Protein AF-0000000080754360 (afdb_homodimer)

Structure (mmCIF, N/CA/C/O backbone):
data_AF-0000000080754360-model_v1
#
loop_
_entity.id
_entity.type
_entity.pdbx_description
1 polymer 'DUF2059 domain-containing protein'
#
loop_
_atom_site.group_PDB
_atom_site.id
_atom_site.type_symbol
_atom_site.label_atom_id
_atom_site.label_alt_id
_atom_site.label_comp_id
_atom_site.label_asym_id
_atom_site.label_entity_id
_atom_site.label_seq_id
_atom_site.pdbx_PDB_ins_code
_atom_site.Cartn_x
_atom_site.Cartn_y
_atom_site.Cartn_z
_atom_site.occupancy
_atom_site.B_iso_or_equiv
_atom_site.auth_seq_id
_atom_site.auth_comp_id
_atom_site.auth_asym_id
_atom_site.auth_atom_id
_atom_site.pdbx_PDB_model_num
ATOM 1 N N . MET A 1 1 ? -48 -32.625 -32.656 1 45.72 1 MET A N 1
ATOM 2 C CA . MET A 1 1 ? -46.562 -32.531 -32.75 1 45.72 1 MET A CA 1
ATOM 3 C C . MET A 1 1 ? -46.062 -31.203 -32.188 1 45.72 1 MET A C 1
ATOM 5 O O . MET A 1 1 ? -44.875 -30.984 -32.031 1 45.72 1 MET A O 1
ATOM 9 N N . SER A 1 2 ? -47.031 -30.188 -32.188 1 55.88 2 SER A N 1
ATOM 10 C CA . SER A 1 2 ? -46.625 -28.828 -31.828 1 55.88 2 SER A CA 1
ATOM 11 C C . SER A 1 2 ? -46.469 -28.672 -30.312 1 55.88 2 SER A C 1
ATOM 13 O O . SER A 1 2 ? -45.656 -27.875 -29.859 1 55.88 2 SER A O 1
ATOM 15 N N . ARG A 1 3 ? -47.344 -29.328 -29.625 1 58.19 3 ARG A N 1
ATOM 16 C CA . ARG A 1 3 ? -47.312 -29.141 -28.172 1 58.19 3 ARG A CA 1
ATOM 17 C C . ARG A 1 3 ? -46.062 -29.781 -27.578 1 58.19 3 ARG A C 1
ATOM 19 O O . ARG A 1 3 ? -45.594 -29.375 -26.5 1 58.19 3 ARG A O 1
ATOM 26 N N . PHE A 1 4 ? -45.594 -30.906 -28.219 1 56.66 4 PHE A N 1
ATOM 27 C CA . PHE A 1 4 ? -44.406 -31.578 -27.703 1 56.66 4 PHE A CA 1
ATOM 28 C C . PHE A 1 4 ? -43.156 -30.734 -27.938 1 56.66 4 PHE A C 1
ATOM 30 O O . PHE A 1 4 ? -42.219 -30.75 -27.141 1 56.66 4 PHE A O 1
ATOM 37 N N . ARG A 1 5 ? -43.188 -29.859 -28.953 1 54.5 5 ARG A N 1
ATOM 38 C CA . ARG A 1 5 ? -42.031 -29.031 -29.25 1 54.5 5 ARG A CA 1
ATOM 39 C C . ARG A 1 5 ? -41.906 -27.875 -28.266 1 54.5 5 ARG A C 1
ATOM 41 O O . ARG A 1 5 ? -40.812 -27.422 -27.969 1 54.5 5 ARG A O 1
ATOM 48 N N . VAL A 1 6 ? -43.062 -27.469 -27.75 1 58.06 6 VAL A N 1
ATOM 49 C CA . VAL A 1 6 ? -43.031 -26.344 -26.828 1 58.06 6 VAL A CA 1
ATOM 50 C C . VAL A 1 6 ? -42.531 -26.797 -25.453 1 58.06 6 VAL A C 1
ATOM 52 O O . VAL A 1 6 ? -41.781 -26.078 -24.781 1 58.06 6 VAL A O 1
ATOM 55 N N . LEU A 1 7 ? -42.75 -28.047 -25.156 1 58.06 7 LEU A N 1
ATOM 56 C CA . LEU A 1 7 ? -42.344 -28.547 -23.844 1 58.06 7 LEU A CA 1
ATOM 57 C C . LEU A 1 7 ? -40.844 -28.812 -23.812 1 58.06 7 LEU A C 1
ATOM 59 O O . LEU A 1 7 ? -40.188 -28.609 -22.781 1 58.06 7 LEU A O 1
ATOM 63 N N . CYS A 1 8 ? -40.25 -29.094 -24.984 1 57.91 8 CYS A N 1
ATOM 64 C CA . CYS A 1 8 ? -38.812 -29.406 -24.984 1 57.91 8 CYS A CA 1
ATOM 65 C C . CYS A 1 8 ? -38 -28.125 -24.922 1 57.91 8 CYS A C 1
ATOM 67 O O . CYS A 1 8 ? -36.875 -28.141 -24.422 1 57.91 8 CYS A O 1
ATOM 69 N N . ALA A 1 9 ? -38.594 -27.031 -25.391 1 59.66 9 ALA A N 1
ATOM 70 C CA . ALA A 1 9 ? -37.844 -25.781 -25.359 1 59.66 9 ALA A CA 1
ATOM 71 C C . ALA A 1 9 ? -37.812 -25.203 -23.953 1 59.66 9 ALA A C 1
ATOM 73 O O . ALA A 1 9 ? -36.812 -24.625 -23.531 1 59.66 9 ALA A O 1
ATOM 74 N N . ALA A 1 10 ? -38.844 -25.484 -23.188 1 58.28 10 ALA A N 1
ATOM 75 C CA . ALA A 1 10 ? -38.906 -24.969 -21.812 1 58.28 10 ALA A CA 1
ATOM 76 C C . ALA A 1 10 ? -37.906 -25.688 -20.922 1 58.28 10 ALA A C 1
ATOM 78 O O . ALA A 1 10 ? -37.312 -25.094 -20.031 1 58.28 10 ALA A O 1
ATOM 79 N N . SER A 1 11 ? -37.594 -26.938 -21.25 1 61 11 SER A N 1
ATOM 80 C CA . SER A 1 11 ? -36.688 -27.703 -20.406 1 61 11 SER A CA 1
ATOM 81 C C . SER A 1 11 ? -35.25 -27.281 -20.641 1 61 11 SER A C 1
ATOM 83 O O . SER A 1 11 ? -34.406 -27.344 -19.719 1 61 11 SER A O 1
ATOM 85 N N . LEU A 1 12 ? -35 -26.781 -21.828 1 57.28 12 LEU A N 1
ATOM 86 C CA . LEU A 1 12 ? -33.625 -26.391 -22.125 1 57.28 12 LEU A CA 1
ATOM 87 C C . LEU A 1 12 ? -33.281 -25.047 -21.469 1 57.28 12 LEU A C 1
ATOM 89 O O . LEU A 1 12 ? -32.156 -24.828 -21.062 1 57.28 12 LEU A O 1
ATOM 93 N N . LEU A 1 13 ? -34.281 -24.25 -21.297 1 57.56 13 LEU A N 1
ATOM 94 C CA . LEU A 1 13 ? -34.031 -22.938 -20.688 1 57.56 13 LEU A CA 1
ATOM 95 C C . LEU A 1 13 ? -33.781 -23.078 -19.188 1 57.56 13 LEU A C 1
ATOM 97 O O . LEU A 1 13 ? -32.969 -22.344 -18.609 1 57.56 13 LEU A O 1
ATOM 101 N N . LEU A 1 14 ? -34.406 -24.062 -18.578 1 57.38 14 LEU A N 1
ATOM 102 C CA . LEU A 1 14 ? -34.25 -24.25 -17.156 1 57.38 14 LEU A CA 1
ATOM 103 C C . LEU A 1 14 ? -32.844 -24.828 -16.844 1 57.38 14 LEU A C 1
ATOM 105 O O . LEU A 1 14 ? -32.25 -24.5 -15.82 1 57.38 14 LEU A O 1
ATOM 109 N N . CYS A 1 15 ? -32.281 -25.594 -17.766 1 59.47 15 CYS A N 1
ATOM 110 C CA . CYS A 1 15 ? -30.969 -26.172 -17.547 1 59.47 15 CYS A CA 1
ATOM 111 C C . CYS A 1 15 ? -29.875 -25.125 -17.703 1 59.47 15 CYS A C 1
ATOM 113 O O . CYS A 1 15 ? -28.828 -25.203 -17.047 1 59.47 15 CYS A O 1
ATOM 115 N N . ALA A 1 16 ? -30.125 -24.109 -18.5 1 61.88 16 ALA A N 1
ATOM 116 C CA . ALA A 1 16 ? -29.125 -23.078 -18.734 1 61.88 16 ALA A CA 1
ATOM 117 C C . ALA A 1 16 ? -29.031 -22.109 -17.547 1 61.88 16 ALA A C 1
ATOM 119 O O . ALA A 1 16 ? -27.938 -21.688 -17.172 1 61.88 16 ALA A O 1
ATOM 120 N N . SER A 1 17 ? -30.141 -21.891 -16.781 1 62.56 17 SER A N 1
ATOM 121 C CA . SER A 1 17 ? -30.141 -21 -15.625 1 62.56 17 SER A CA 1
ATOM 122 C C . SER A 1 17 ? -29.453 -21.656 -14.438 1 62.56 17 SER A C 1
ATOM 124 O O . SER A 1 17 ? -28.766 -20.984 -13.672 1 62.56 17 SER A O 1
ATOM 126 N N . GLY A 1 18 ? -29.484 -22.953 -14.281 1 63.94 18 GLY A N 1
ATOM 127 C CA . GLY A 1 18 ? -28.844 -23.672 -13.18 1 63.94 18 GLY A CA 1
ATOM 128 C C . GLY A 1 18 ? -27.328 -23.703 -13.297 1 63.94 18 GLY A C 1
ATOM 129 O O . GLY A 1 18 ? -26.625 -23.562 -12.305 1 63.94 18 GLY A O 1
ATOM 130 N N . GLN A 1 19 ? -26.875 -23.922 -14.57 1 65.25 19 GLN A N 1
ATOM 131 C CA . GLN A 1 19 ? -25.438 -23.984 -14.789 1 65.25 19 GLN A CA 1
ATOM 132 C C . GLN A 1 19 ? -24.781 -22.625 -14.555 1 65.25 19 GLN A C 1
ATOM 134 O O . GLN A 1 19 ? -23.703 -22.547 -13.992 1 65.25 19 GLN A O 1
ATOM 139 N N . ALA A 1 20 ? -25.531 -21.594 -14.969 1 69 20 ALA A N 1
ATOM 140 C CA . ALA A 1 20 ? -25 -20.25 -14.781 1 69 20 ALA A CA 1
ATOM 141 C C . ALA A 1 20 ? -24.922 -19.891 -13.305 1 69 20 ALA A C 1
ATOM 143 O O . ALA A 1 20 ? -23.938 -19.281 -12.859 1 69 20 ALA A O 1
ATOM 144 N N . LEU A 1 21 ? -25.969 -20.297 -12.531 1 69.75 21 LEU A N 1
ATOM 145 C CA . LEU A 1 21 ? -25.969 -20.047 -11.094 1 69.75 21 LEU A CA 1
ATOM 146 C C . LEU A 1 21 ? -24.875 -20.875 -10.398 1 69.75 21 LEU A C 1
ATOM 148 O O . LEU A 1 21 ? -24.219 -20.375 -9.484 1 69.75 21 LEU A O 1
ATOM 152 N N . ALA A 1 22 ? -24.734 -22.125 -10.719 1 69.75 22 ALA A N 1
ATOM 153 C CA . ALA A 1 22 ? -23.703 -22.969 -10.148 1 69.75 22 ALA A CA 1
ATOM 154 C C . ALA A 1 22 ? -22.312 -22.422 -10.453 1 69.75 22 ALA A C 1
ATOM 156 O O . ALA A 1 22 ? -21.422 -22.438 -9.586 1 69.75 22 ALA A O 1
ATOM 157 N N . ASP A 1 23 ? -22.188 -21.922 -11.594 1 80.38 23 ASP A N 1
ATOM 158 C CA . ASP A 1 23 ? -20.922 -21.328 -11.992 1 80.38 23 ASP A CA 1
ATOM 159 C C . ASP A 1 23 ? -20.625 -20.062 -11.172 1 80.38 23 ASP A C 1
ATOM 161 O O . ASP A 1 23 ? -19.484 -19.859 -10.742 1 80.38 23 ASP A O 1
ATOM 165 N N . ALA A 1 24 ? -21.781 -19.422 -10.852 1 86.75 24 ALA A N 1
ATOM 166 C CA . ALA A 1 24 ? -21.609 -18.219 -10.047 1 86.75 24 ALA A CA 1
ATOM 167 C C . ALA A 1 24 ? -21.219 -18.562 -8.609 1 86.75 24 ALA A C 1
ATOM 169 O O . ALA A 1 24 ? -20.406 -17.875 -7.996 1 86.75 24 ALA A O 1
ATOM 170 N N . ALA A 1 25 ? -21.734 -19.625 -8.086 1 92.12 25 ALA A N 1
ATOM 171 C CA . ALA A 1 25 ? -21.438 -20.062 -6.723 1 92.12 25 ALA A CA 1
ATOM 172 C C . ALA A 1 25 ? -20 -20.547 -6.609 1 92.12 25 ALA A C 1
ATOM 174 O O . ALA A 1 25 ? -19.297 -20.25 -5.633 1 92.12 25 ALA A O 1
ATOM 175 N N . SER A 1 26 ? -19.547 -21.328 -7.551 1 95.69 26 SER A N 1
ATOM 176 C CA . SER A 1 26 ? -18.172 -21.812 -7.555 1 95.69 26 SER A CA 1
ATOM 177 C C . SER A 1 26 ? -17.188 -20.672 -7.734 1 95.69 26 SER A C 1
ATOM 179 O O . SER A 1 26 ? -16.109 -20.656 -7.117 1 95.69 26 SER A O 1
ATOM 181 N N . HIS A 1 27 ? -17.594 -19.734 -8.555 1 97.44 27 HIS A N 1
ATOM 182 C CA . HIS A 1 27 ? -16.781 -18.531 -8.773 1 97.44 27 HIS A CA 1
ATOM 183 C C . HIS A 1 27 ? -16.641 -17.719 -7.484 1 97.44 27 HIS A C 1
ATOM 185 O O . HIS A 1 27 ? -15.531 -17.359 -7.094 1 97.44 27 HIS A O 1
ATOM 191 N N . ALA A 1 28 ? -17.719 -17.547 -6.789 1 97.69 28 ALA A N 1
ATOM 192 C CA . ALA A 1 28 ? -17.719 -16.828 -5.52 1 97.69 28 ALA A CA 1
ATOM 193 C C . ALA A 1 28 ? -16.922 -17.578 -4.457 1 97.69 28 ALA A C 1
ATOM 195 O O . ALA A 1 28 ? -16.188 -16.953 -3.684 1 97.69 28 ALA A O 1
ATOM 196 N N . ALA A 1 29 ? -17.062 -18.859 -4.449 1 97.81 29 ALA A N 1
ATOM 197 C CA . ALA A 1 29 ? -16.344 -19.672 -3.473 1 97.81 29 ALA A CA 1
ATOM 198 C C . ALA A 1 29 ? -14.828 -19.594 -3.699 1 97.81 29 ALA A C 1
ATOM 200 O O . ALA A 1 29 ? -14.055 -19.547 -2.744 1 97.81 29 ALA A O 1
ATOM 201 N N . ALA A 1 30 ? -14.414 -19.594 -4.941 1 98.06 30 ALA A N 1
ATOM 202 C CA . ALA A 1 30 ? -13 -19.453 -5.262 1 98.06 30 ALA A CA 1
ATOM 203 C C . ALA A 1 30 ? -12.461 -18.109 -4.801 1 98.06 30 ALA A C 1
ATOM 205 O O . ALA A 1 30 ? -11.367 -18.016 -4.246 1 98.06 30 ALA A O 1
ATOM 206 N N . ALA A 1 31 ? -13.258 -17.062 -5.043 1 98.38 31 ALA A N 1
ATOM 207 C CA . ALA A 1 31 ? -12.859 -15.734 -4.605 1 98.38 31 ALA A CA 1
ATOM 208 C C . ALA A 1 31 ? -12.773 -15.656 -3.084 1 98.38 31 ALA A C 1
ATOM 210 O O . ALA A 1 31 ? -11.828 -15.094 -2.537 1 98.38 31 ALA A O 1
ATOM 211 N N . GLU A 1 32 ? -13.742 -16.234 -2.41 1 97.88 32 GLU A N 1
ATOM 212 C CA . GLU A 1 32 ? -13.734 -16.25 -0.951 1 97.88 32 GLU A CA 1
ATOM 213 C C . GLU A 1 32 ? -12.508 -16.969 -0.408 1 97.88 32 GLU A C 1
ATOM 215 O O . GLU A 1 32 ? -11.844 -16.484 0.51 1 97.88 32 GLU A O 1
ATOM 220 N N . LYS A 1 33 ? -12.227 -18.094 -0.947 1 98.12 33 LYS A N 1
ATOM 221 C CA . LYS A 1 33 ? -11.062 -18.859 -0.516 1 98.12 33 LYS A CA 1
ATOM 222 C C . LYS A 1 33 ? -9.773 -18.094 -0.779 1 98.12 33 LYS A C 1
ATOM 224 O O . LYS A 1 33 ? -8.859 -18.094 0.05 1 98.12 33 LYS A O 1
ATOM 229 N N . PHE A 1 34 ? -9.727 -17.453 -1.94 1 98.5 34 PHE A N 1
ATOM 230 C CA . PHE A 1 34 ? -8.562 -16.641 -2.246 1 98.5 34 PHE A CA 1
ATOM 231 C C . PHE A 1 34 ? -8.383 -15.539 -1.208 1 98.5 34 PHE A C 1
ATOM 233 O O . PHE A 1 34 ? -7.293 -15.352 -0.673 1 98.5 34 PHE A O 1
ATOM 240 N N . LEU A 1 35 ? -9.43 -14.852 -0.906 1 97.88 35 LEU A N 1
ATOM 241 C CA . LEU A 1 35 ? -9.391 -13.75 0.047 1 97.88 35 LEU A CA 1
ATOM 242 C C . LEU A 1 35 ? -8.977 -14.242 1.431 1 97.88 35 LEU A C 1
ATOM 244 O O . LEU A 1 35 ? -8.297 -13.523 2.17 1 97.88 35 LEU A O 1
ATOM 248 N N . GLN A 1 36 ? -9.328 -15.477 1.769 1 96.94 36 GLN A N 1
ATOM 249 C CA . GLN A 1 36 ? -8.883 -16.094 3.02 1 96.94 36 GLN A CA 1
ATOM 250 C C . GLN A 1 36 ? -7.387 -16.391 2.98 1 96.94 36 GLN A C 1
ATOM 252 O O . GLN A 1 36 ? -6.664 -16.109 3.938 1 96.94 36 GLN A O 1
ATOM 257 N N . VAL A 1 37 ? -6.973 -16.875 1.868 1 97.25 37 VAL A N 1
ATOM 258 C CA . VAL A 1 37 ? -5.582 -17.281 1.707 1 97.25 37 VAL A CA 1
ATOM 259 C C . VAL A 1 37 ? -4.668 -16.062 1.776 1 97.25 37 VAL A C 1
ATOM 261 O O . VAL A 1 37 ? -3.584 -16.109 2.359 1 97.25 37 VAL A O 1
ATOM 264 N N . VAL A 1 38 ? -5.117 -14.938 1.217 1 95.31 38 VAL A N 1
ATOM 265 C CA . VAL A 1 38 ? -4.266 -13.75 1.21 1 95.31 38 VAL A CA 1
ATOM 266 C C . VAL A 1 38 ? -4.512 -12.93 2.475 1 95.31 38 VAL A C 1
ATOM 268 O O . VAL A 1 38 ? -3.994 -11.82 2.611 1 95.31 38 VAL A O 1
ATOM 271 N N . ARG A 1 39 ? -5.367 -13.453 3.434 1 94.44 39 ARG A N 1
ATOM 272 C CA . ARG A 1 39 ? -5.629 -12.883 4.75 1 94.44 39 ARG A CA 1
ATOM 273 C C . ARG A 1 39 ? -6.219 -11.484 4.633 1 94.44 39 ARG A C 1
ATOM 275 O O . ARG A 1 39 ? -5.789 -10.562 5.332 1 94.44 39 ARG A O 1
ATOM 282 N N . ALA A 1 40 ? -7.215 -11.398 3.76 1 93.69 40 ALA A N 1
ATOM 283 C CA . ALA A 1 40 ? -7.895 -10.125 3.535 1 93.69 40 ALA A CA 1
ATOM 284 C C . ALA A 1 40 ? -8.531 -9.609 4.82 1 93.69 40 ALA A C 1
ATOM 286 O O . ALA A 1 40 ? -8.773 -8.4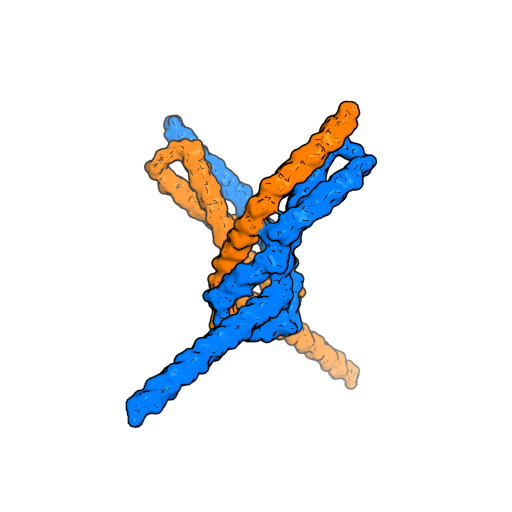06 4.965 1 93.69 40 ALA A O 1
ATOM 287 N N . ASP A 1 41 ? -8.828 -10.477 5.738 1 90.94 41 ASP A N 1
ATOM 288 C CA . ASP A 1 41 ? -9.422 -10.109 7.02 1 90.94 41 ASP A CA 1
ATOM 289 C C . ASP A 1 41 ? -8.508 -9.164 7.801 1 90.94 41 ASP A C 1
ATOM 291 O O . ASP A 1 41 ? -8.977 -8.398 8.648 1 90.94 41 ASP A O 1
ATOM 295 N N . LYS A 1 42 ? -7.238 -9.133 7.5 1 90.06 42 LYS A N 1
ATOM 296 C CA . LYS A 1 42 ? -6.281 -8.297 8.211 1 90.06 42 LYS A CA 1
ATOM 297 C C . LYS A 1 42 ? -6.359 -6.848 7.73 1 90.06 42 LYS A C 1
ATOM 299 O O . LYS A 1 42 ? -5.824 -5.945 8.375 1 90.06 42 LYS A O 1
ATOM 304 N N . LEU A 1 43 ? -7.035 -6.648 6.66 1 84.94 43 LEU A N 1
ATOM 305 C CA . LEU A 1 43 ? -7.156 -5.309 6.094 1 84.94 43 LEU A CA 1
ATOM 306 C C . LEU A 1 43 ? -7.887 -4.375 7.055 1 84.94 43 LEU A C 1
ATOM 308 O O . LEU A 1 43 ? -7.727 -3.154 6.98 1 84.94 43 LEU A O 1
ATOM 312 N N . THR A 1 44 ? -8.641 -4.906 7.969 1 89 44 THR A N 1
ATOM 313 C CA . THR A 1 44 ? -9.438 -4.059 8.852 1 89 44 THR A CA 1
ATOM 314 C C . THR A 1 44 ? -8.68 -3.764 10.141 1 89 44 THR A C 1
ATOM 316 O O . THR A 1 44 ? -9.055 -2.863 10.898 1 89 44 THR A O 1
ATOM 319 N N . VAL A 1 45 ? -7.621 -4.473 10.438 1 90.62 45 VAL A N 1
ATOM 320 C CA . VAL A 1 45 ? -6.898 -4.41 11.703 1 90.62 45 VAL A CA 1
ATOM 321 C C . VAL A 1 45 ? -6.426 -2.98 11.953 1 90.62 45 VAL A C 1
ATOM 323 O O . VAL A 1 45 ? -6.621 -2.441 13.047 1 90.62 45 VAL A O 1
ATOM 326 N N . PRO A 1 46 ? -5.941 -2.301 10.945 1 89.75 46 PRO A N 1
ATOM 327 C CA . PRO A 1 46 ? -5.469 -0.938 11.195 1 89.75 46 PRO A CA 1
ATOM 328 C C . PRO A 1 46 ? -6.59 0.017 11.586 1 89.75 46 PRO A C 1
ATOM 330 O O . PRO A 1 46 ? -6.359 0.976 12.328 1 89.75 46 PRO A O 1
ATOM 333 N N . VAL A 1 47 ? -7.742 -0.238 11.125 1 89.62 47 VAL A N 1
ATOM 334 C CA . VAL A 1 47 ? -8.883 0.61 11.469 1 89.62 47 VAL A CA 1
ATOM 335 C C . VAL A 1 47 ? -9.172 0.496 12.969 1 89.62 47 VAL A C 1
ATOM 337 O O . VAL A 1 47 ? -9.328 1.509 13.656 1 89.62 47 VAL A O 1
ATOM 340 N N . TYR A 1 48 ? -9.203 -0.722 13.422 1 93.94 48 TYR A N 1
ATOM 341 C CA . TYR A 1 48 ? -9.422 -0.957 14.844 1 93.94 48 TYR A CA 1
ATOM 342 C C . TYR A 1 48 ? -8.336 -0.298 15.68 1 93.94 48 TYR A C 1
ATOM 344 O O . TYR A 1 48 ? -8.625 0.387 16.656 1 93.94 48 TYR A O 1
ATOM 352 N N . ALA A 1 49 ? -7.148 -0.466 15.297 1 94.88 49 ALA A N 1
ATOM 353 C CA . ALA A 1 49 ? -6.008 0.11 16 1 94.88 49 ALA A CA 1
ATOM 354 C C . ALA A 1 49 ? -6.098 1.633 16.031 1 94.88 49 ALA A C 1
ATOM 356 O O . ALA A 1 49 ? -5.812 2.252 17.062 1 94.88 49 ALA A O 1
ATOM 357 N N . GLN A 1 50 ? -6.496 2.199 14.977 1 93.06 50 GLN A N 1
ATOM 358 C CA . GLN A 1 50 ? -6.609 3.652 14.883 1 93.06 50 GLN A CA 1
ATOM 359 C C . GLN A 1 50 ? -7.672 4.184 15.844 1 93.06 50 GLN A C 1
ATOM 361 O O . GLN A 1 50 ? -7.453 5.191 16.516 1 93.06 50 GLN A O 1
ATOM 366 N N . VAL A 1 51 ? -8.719 3.523 15.898 1 95 51 VAL A N 1
ATOM 367 C CA . VAL A 1 51 ? -9.805 3.957 16.781 1 95 51 VAL A CA 1
ATOM 368 C C . VAL A 1 51 ? -9.383 3.795 18.234 1 95 51 VAL A C 1
ATOM 370 O O . VAL A 1 51 ? -9.609 4.688 19.047 1 95 51 VAL A O 1
ATOM 373 N N . GLN A 1 52 ? -8.758 2.732 18.547 1 96.56 52 GLN A N 1
ATOM 374 C CA . GLN A 1 52 ? -8.25 2.529 19.891 1 96.56 52 GLN A CA 1
ATOM 375 C C . GLN A 1 52 ? -7.266 3.629 20.281 1 96.56 52 GLN A C 1
ATOM 377 O O . GLN A 1 52 ? -7.293 4.121 21.406 1 96.56 52 GLN A O 1
ATOM 382 N N . GLN A 1 53 ? -6.5 3.986 19.391 1 96.69 53 GLN A N 1
ATOM 383 C CA . GLN A 1 53 ? -5.527 5.047 19.625 1 96.69 53 GLN A CA 1
ATOM 384 C C . GLN A 1 53 ? -6.219 6.387 19.859 1 96.69 53 GLN A C 1
ATOM 386 O O . GLN A 1 53 ? -5.773 7.188 20.672 1 96.69 53 GLN A O 1
ATOM 391 N N . MET A 1 54 ? -7.18 6.574 19.172 1 95.12 54 MET A N 1
ATOM 392 C CA . MET A 1 54 ? -7.949 7.805 19.344 1 95.12 54 MET A CA 1
ATOM 393 C C . MET A 1 54 ? -8.5 7.914 20.766 1 95.12 54 MET A C 1
ATOM 395 O O . MET A 1 54 ? -8.414 8.977 21.391 1 95.12 54 MET A O 1
ATOM 399 N N . PHE A 1 55 ? -9.016 6.871 21.266 1 96.81 55 PHE A N 1
ATOM 400 C CA . PHE A 1 55 ? -9.531 6.859 22.625 1 96.81 55 PHE A CA 1
ATOM 401 C C . PHE A 1 55 ? -8.406 7.059 23.625 1 96.81 55 PHE A C 1
ATOM 403 O O . PHE A 1 55 ? -8.555 7.812 24.594 1 96.81 55 PHE A O 1
ATOM 410 N N . ALA A 1 56 ? -7.359 6.398 23.406 1 96 56 ALA A N 1
ATOM 411 C CA . ALA A 1 56 ? -6.207 6.535 24.281 1 96 56 ALA A CA 1
ATOM 412 C C . ALA A 1 56 ? -5.695 7.973 24.297 1 96 56 ALA A C 1
ATOM 414 O O . ALA A 1 56 ? -5.336 8.5 25.359 1 96 56 ALA A O 1
ATOM 415 N N . GLN A 1 57 ? -5.652 8.539 23.156 1 95.12 57 GLN A N 1
ATOM 416 C CA . GLN A 1 57 ? -5.195 9.922 23.047 1 95.12 57 GLN A CA 1
ATOM 417 C C . GLN A 1 57 ? -6.117 10.867 23.797 1 95.12 57 GLN A C 1
ATOM 419 O O . GLN A 1 57 ? -5.652 11.75 24.531 1 95.12 57 GLN A O 1
ATOM 424 N N . ARG A 1 58 ? -7.344 10.664 23.688 1 92.94 58 ARG A N 1
ATOM 425 C CA . ARG A 1 58 ? -8.312 11.5 24.391 1 92.94 58 ARG A CA 1
ATOM 426 C C . ARG A 1 58 ? -8.219 11.297 25.891 1 92.94 58 ARG A C 1
ATOM 428 O O . ARG A 1 58 ? -8.352 12.25 26.672 1 92.94 58 ARG A O 1
ATOM 435 N N . PHE A 1 59 ? -8.016 10.133 26.25 1 94 59 PHE A N 1
ATOM 436 C CA . PHE A 1 59 ? -7.824 9.805 27.656 1 94 59 PHE A CA 1
ATOM 437 C C . PHE A 1 59 ? -6.609 10.523 28.219 1 94 59 PHE A C 1
ATOM 439 O O . PHE A 1 59 ? -6.676 11.109 29.312 1 94 59 PHE A O 1
ATOM 446 N N . ALA A 1 60 ? -5.605 10.492 27.5 1 92.62 60 ALA A N 1
ATOM 447 C CA . ALA A 1 60 ? -4.371 11.148 27.906 1 92.62 60 ALA A CA 1
ATOM 448 C C . ALA A 1 60 ? -4.547 12.664 27.938 1 92.62 60 ALA A C 1
ATOM 450 O O . ALA A 1 60 ? -4.062 13.336 28.844 1 92.62 60 ALA A O 1
ATOM 451 N N . GLU A 1 61 ? -5.195 13.148 26.969 1 91.62 61 GLU A N 1
ATOM 452 C CA . GLU A 1 61 ? -5.43 14.586 26.891 1 91.62 61 GLU A CA 1
ATOM 453 C C . GLU A 1 61 ? -6.258 15.094 28.062 1 91.62 61 GLU A C 1
ATOM 455 O O . GLU A 1 61 ? -6.105 16.234 28.5 1 91.62 61 GLU A O 1
ATOM 460 N N . ALA A 1 62 ? -7.125 14.258 28.578 1 89.31 62 ALA A N 1
ATOM 461 C CA . ALA A 1 62 ? -7.965 14.594 29.734 1 89.31 62 ALA A CA 1
ATOM 462 C C . ALA A 1 62 ? -7.188 14.445 31.031 1 89.31 62 ALA A C 1
ATOM 464 O O . ALA A 1 62 ? -7.719 14.727 32.125 1 89.31 62 ALA A O 1
ATOM 465 N N . LYS A 1 63 ? -5.934 14.047 30.922 1 87.81 63 LYS A N 1
ATOM 466 C CA . LYS A 1 63 ? -5.094 13.805 32.094 1 87.81 63 LYS A CA 1
ATOM 467 C C . LYS A 1 63 ? -5.793 12.883 33.062 1 87.81 63 LYS A C 1
ATOM 469 O O . LYS A 1 63 ? -5.785 13.133 34.281 1 87.81 63 LYS A O 1
ATOM 474 N N . ALA A 1 64 ? -6.516 11.875 32.625 1 87 64 ALA A N 1
ATOM 475 C CA . ALA A 1 64 ? -7.242 10.914 33.438 1 87 64 ALA A CA 1
ATOM 476 C C . ALA A 1 64 ? -6.277 10.078 34.281 1 87 64 ALA A C 1
ATOM 478 O O . ALA A 1 64 ? -5.219 9.672 33.781 1 87 64 ALA A O 1
ATOM 479 N N . PRO A 1 65 ? -6.648 9.969 35.531 1 88.19 65 PRO A N 1
ATOM 480 C CA . PRO A 1 65 ? -5.773 9.141 36.344 1 88.19 65 PRO A CA 1
ATOM 481 C C . PRO A 1 65 ? -5.805 7.664 35.969 1 88.19 65 PRO A C 1
ATOM 483 O O . PRO A 1 65 ? -6.758 7.215 35.312 1 88.19 65 PRO A O 1
ATOM 486 N N . GLN A 1 66 ? -4.746 6.895 36.25 1 88.31 66 GLN A N 1
ATOM 487 C CA . GLN A 1 66 ? -4.598 5.477 35.938 1 88.31 66 GLN A CA 1
ATOM 488 C C . GLN A 1 66 ? -5.727 4.656 36.562 1 88.31 66 GLN A C 1
ATOM 490 O O . GLN A 1 66 ? -6.094 3.602 36.031 1 88.31 66 GLN A O 1
ATOM 495 N N . SER A 1 67 ? -6.32 5.277 37.594 1 90.06 67 SER A N 1
ATOM 496 C CA . SER A 1 67 ? -7.418 4.59 38.281 1 90.06 67 SER A CA 1
ATOM 497 C C . SER A 1 67 ? -8.641 4.48 37.375 1 90.06 67 SER A C 1
ATOM 499 O O . SER A 1 67 ? -9.539 3.68 37.625 1 90.06 67 SER A O 1
ATOM 501 N N . LYS A 1 68 ? -8.609 5.176 36.25 1 91.62 68 LYS A N 1
ATOM 502 C CA . LYS A 1 68 ? -9.75 5.168 35.344 1 91.62 68 LYS A CA 1
ATOM 503 C C . LYS A 1 68 ? -9.438 4.383 34.062 1 91.62 68 LYS A C 1
ATOM 505 O O . LYS A 1 68 ? -10.148 4.488 33.062 1 91.62 68 LYS A O 1
ATOM 510 N N . GLN A 1 69 ? -8.461 3.604 34.125 1 93.5 69 GLN A N 1
ATOM 511 C CA . GLN A 1 69 ? -8.055 2.797 32.969 1 93.5 69 GLN A CA 1
ATOM 512 C C . GLN A 1 69 ? -9.164 1.842 32.562 1 93.5 69 GLN A C 1
ATOM 514 O O . GLN A 1 69 ? -9.336 1.564 31.375 1 93.5 69 GLN A O 1
ATOM 519 N N . SER A 1 70 ? -9.852 1.415 33.594 1 95.31 70 SER A N 1
ATOM 520 C CA . SER A 1 70 ? -10.945 0.5 33.281 1 95.31 70 SER A CA 1
ATOM 521 C C . SER A 1 70 ? -12.039 1.196 32.469 1 95.31 70 SER A C 1
ATOM 523 O O . SER A 1 70 ? -12.727 0.563 31.672 1 95.31 70 SER A O 1
ATOM 525 N N . LEU A 1 71 ? -12.18 2.459 32.656 1 95.31 71 LEU A N 1
ATOM 526 C CA . LEU A 1 71 ? -13.148 3.238 31.891 1 95.31 71 LEU A CA 1
ATOM 527 C C . LEU A 1 71 ? -12.742 3.322 30.438 1 95.31 71 LEU A C 1
ATOM 529 O O . LEU A 1 71 ? -13.562 3.117 29.547 1 95.31 71 LEU A O 1
ATOM 533 N N . LEU A 1 72 ? -11.477 3.582 30.172 1 96.25 72 LEU A N 1
ATOM 534 C CA . LEU A 1 72 ? -10.945 3.6 28.812 1 96.25 72 LEU A CA 1
ATOM 535 C C . LEU A 1 72 ? -11.203 2.271 28.125 1 96.25 72 LEU A C 1
ATOM 537 O O . LEU A 1 72 ? -11.711 2.246 27 1 96.25 72 LEU A O 1
ATOM 541 N N . GLU A 1 73 ? -10.93 1.196 28.812 1 97.06 73 GLU A N 1
ATOM 542 C CA . GLU A 1 73 ? -11.07 -0.138 28.234 1 97.06 73 GLU A CA 1
ATOM 543 C C . GLU A 1 73 ? -12.523 -0.451 27.906 1 97.06 73 GLU A C 1
ATOM 545 O O . GLU A 1 73 ? -12.805 -1.096 26.891 1 97.06 73 GLU A O 1
ATOM 550 N N . ARG A 1 74 ? -13.375 0.009 28.75 1 97.19 74 ARG A N 1
ATOM 551 C CA . ARG A 1 74 ? -14.797 -0.215 28.516 1 97.19 74 ARG A CA 1
ATOM 552 C C . ARG A 1 74 ? -15.273 0.508 27.266 1 97.19 74 ARG A C 1
ATOM 554 O O . ARG A 1 74 ? -15.984 -0.07 26.438 1 97.19 74 ARG A O 1
ATOM 561 N N . TYR A 1 75 ? -14.844 1.679 27.109 1 97.44 75 TYR A N 1
ATOM 562 C CA . TYR A 1 75 ? -15.281 2.447 25.953 1 97.44 75 TYR A CA 1
ATOM 563 C C . TYR A 1 75 ? -14.602 1.945 24.688 1 97.44 75 TYR A C 1
ATOM 565 O O . TYR A 1 75 ? -15.203 1.938 23.609 1 97.44 75 TYR A O 1
ATOM 573 N N . GLN A 1 76 ? -13.359 1.495 24.812 1 97.62 76 GLN A N 1
ATOM 574 C CA . GLN A 1 76 ? -12.688 0.878 23.672 1 97.62 76 GLN A CA 1
ATOM 575 C C . GLN A 1 76 ? -13.398 -0.395 23.234 1 97.62 76 GLN A C 1
ATOM 577 O O . GLN A 1 76 ? -13.531 -0.658 22.047 1 97.62 76 GLN A O 1
ATOM 582 N N . ALA A 1 77 ? -13.898 -1.135 24.172 1 97.94 77 ALA A N 1
ATOM 583 C CA . ALA A 1 77 ? -14.625 -2.359 23.859 1 97.94 77 ALA A CA 1
ATOM 584 C C . ALA A 1 77 ? -15.953 -2.049 23.172 1 97.94 77 ALA A C 1
ATOM 586 O O . ALA A 1 77 ? -16.328 -2.73 22.219 1 97.94 77 ALA A O 1
ATOM 587 N N . ARG A 1 78 ? -16.562 -1.046 23.625 1 97.75 78 ARG A N 1
ATOM 588 C CA . ARG A 1 78 ? -17.812 -0.631 22.984 1 97.75 78 ARG A CA 1
ATOM 589 C C . ARG A 1 78 ? -17.547 -0.118 21.578 1 97.75 78 ARG A C 1
ATOM 591 O O . ARG A 1 78 ? -18.344 -0.378 20.672 1 97.75 78 ARG A O 1
ATOM 598 N N . ALA A 1 79 ? -16.484 0.601 21.453 1 97.38 79 ALA A N 1
ATOM 599 C CA . ALA A 1 79 ? -16.109 1.076 20.125 1 97.38 79 ALA A CA 1
ATOM 600 C C . ALA A 1 79 ? -15.828 -0.092 19.188 1 97.38 79 ALA A C 1
ATOM 602 O O . ALA A 1 79 ? -16.219 -0.072 18.016 1 97.38 79 ALA A O 1
ATOM 603 N N . ASN A 1 80 ? -15.148 -1.08 19.688 1 97 80 ASN A N 1
ATOM 604 C CA . ASN A 1 80 ? -14.883 -2.271 18.891 1 97 80 ASN A CA 1
ATOM 605 C C . ASN A 1 80 ? -16.172 -2.939 18.422 1 97 80 ASN A C 1
ATOM 607 O O . ASN A 1 80 ? -16.266 -3.398 17.281 1 97 80 ASN A O 1
ATOM 611 N N . THR A 1 81 ? -17.125 -2.994 19.281 1 96.75 81 THR A N 1
ATOM 612 C CA . THR A 1 81 ? -18.406 -3.58 18.938 1 96.75 81 THR A CA 1
ATOM 613 C C . THR A 1 81 ? -19.094 -2.779 17.844 1 96.75 81 THR A C 1
ATOM 615 O O . THR A 1 81 ? -19.688 -3.355 16.922 1 96.75 81 THR A O 1
ATOM 618 N N . ALA A 1 82 ? -19 -1.51 17.969 1 95.62 82 ALA A N 1
ATOM 619 C CA . ALA A 1 82 ? -19.547 -0.651 16.938 1 95.62 82 ALA A CA 1
ATOM 620 C C . ALA A 1 82 ? -18.844 -0.87 15.602 1 95.62 82 ALA A C 1
ATOM 622 O O . ALA A 1 82 ? -19.484 -0.932 14.547 1 95.62 82 ALA A O 1
ATOM 623 N N . LEU A 1 83 ? -17.547 -0.979 15.633 1 95.81 83 LEU A N 1
ATOM 624 C CA . LEU A 1 83 ? -16.75 -1.21 14.43 1 95.81 83 LEU A CA 1
ATOM 625 C C . LEU A 1 83 ? -17.094 -2.566 13.812 1 95.81 83 LEU A C 1
ATOM 627 O O . LEU A 1 83 ? -17.156 -2.699 12.594 1 95.81 83 LEU A O 1
ATOM 631 N N . ASP A 1 84 ? -17.297 -3.562 14.633 1 95.25 84 ASP A N 1
ATOM 632 C CA . ASP A 1 84 ? -17.641 -4.898 14.156 1 95.25 84 ASP A CA 1
ATOM 633 C C . ASP A 1 84 ? -18.891 -4.867 13.281 1 95.25 84 ASP A C 1
ATOM 635 O O . ASP A 1 84 ? -18.953 -5.562 12.266 1 95.25 84 ASP A O 1
ATOM 639 N N . LYS A 1 85 ? -19.812 -4.09 13.648 1 94 85 LYS A N 1
ATOM 640 C CA . LYS A 1 85 ? -21.094 -4.012 12.938 1 94 85 LYS A CA 1
ATOM 641 C C . LYS A 1 85 ? -20.906 -3.361 11.57 1 94 85 LYS A C 1
ATOM 643 O O . LYS A 1 85 ? -21.75 -3.539 10.68 1 94 85 LYS A O 1
ATOM 648 N N . ALA A 1 86 ? -19.812 -2.695 11.477 1 93.19 86 ALA A N 1
ATOM 649 C CA . ALA A 1 86 ? -19.688 -1.907 10.258 1 93.19 86 ALA A CA 1
ATOM 650 C C . ALA A 1 86 ? -18.578 -2.471 9.359 1 93.19 86 ALA A C 1
ATOM 652 O O . ALA A 1 86 ? -18.734 -2.518 8.141 1 93.19 86 ALA A O 1
ATOM 653 N N . VAL A 1 87 ? -17.5 -2.916 9.984 1 93.19 87 VAL A N 1
ATOM 654 C CA . VAL A 1 87 ? -16.344 -3.139 9.125 1 93.19 87 VAL A CA 1
ATOM 655 C C . VAL A 1 87 ? -15.742 -4.512 9.406 1 93.19 87 VAL A C 1
ATOM 657 O O . VAL A 1 87 ? -14.641 -4.824 8.945 1 93.19 87 VAL A O 1
ATOM 660 N N . SER A 1 88 ? -16.422 -5.352 10.102 1 92.5 88 SER A N 1
ATOM 661 C CA . SER A 1 88 ? -15.883 -6.695 10.273 1 92.5 88 SER A CA 1
ATOM 662 C C . SER A 1 88 ? -15.734 -7.402 8.93 1 92.5 88 SER A C 1
ATOM 664 O O . SER A 1 88 ? -16.391 -7.027 7.949 1 92.5 88 SER A O 1
ATOM 666 N N . TRP A 1 89 ? -14.867 -8.375 8.938 1 91.5 89 TRP A N 1
ATOM 667 C CA . TRP A 1 89 ? -14.672 -9.133 7.703 1 91.5 89 TRP A CA 1
ATOM 668 C C . TRP A 1 89 ? -15.984 -9.734 7.219 1 91.5 89 TRP A C 1
ATOM 670 O O . TRP A 1 89 ? -16.281 -9.727 6.02 1 91.5 89 TRP A O 1
ATOM 680 N N . ASP A 1 90 ? -16.703 -10.227 8.141 1 92.25 90 ASP A N 1
ATOM 681 C CA . ASP A 1 90 ? -17.969 -10.844 7.758 1 92.25 90 ASP A CA 1
ATOM 682 C C . ASP A 1 90 ? -18.875 -9.844 7.035 1 92.25 90 ASP A C 1
ATOM 684 O O . ASP A 1 90 ? -19.625 -10.219 6.133 1 92.25 90 ASP A O 1
ATOM 688 N N . ARG A 1 91 ? -18.766 -8.602 7.391 1 93.31 91 ARG A N 1
ATOM 689 C CA . ARG A 1 91 ? -19.594 -7.562 6.777 1 93.31 91 ARG A CA 1
ATOM 690 C C . ARG A 1 91 ? -19.016 -7.141 5.426 1 93.31 91 ARG A C 1
ATOM 692 O O . ARG A 1 91 ? -19.766 -6.852 4.492 1 93.31 9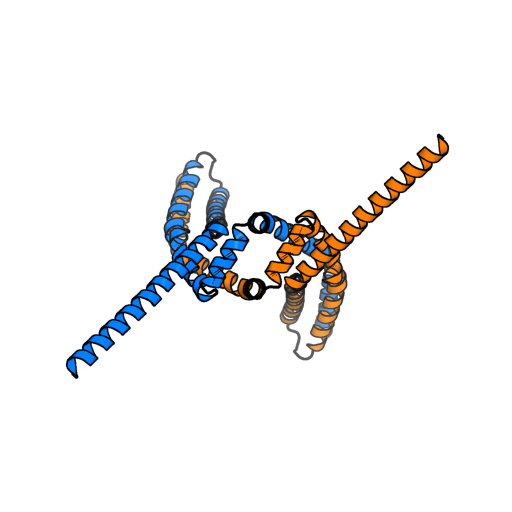1 ARG A O 1
ATOM 699 N N . LEU A 1 92 ? -17.703 -7.145 5.309 1 95.06 92 LEU A N 1
ATOM 700 C CA . LEU A 1 92 ? -17.047 -6.637 4.105 1 95.06 92 LEU A CA 1
ATOM 701 C C . LEU A 1 92 ? -16.922 -7.73 3.053 1 95.06 92 LEU A C 1
ATOM 703 O O . LEU A 1 92 ? -16.797 -7.441 1.862 1 95.06 92 LEU A O 1
ATOM 707 N N . LYS A 1 93 ? -16.984 -8.977 3.439 1 95.81 93 LYS A N 1
ATOM 708 C CA . LYS A 1 93 ? -16.641 -10.133 2.609 1 95.81 93 LYS A CA 1
ATOM 709 C C . LYS A 1 93 ? -17.5 -10.18 1.355 1 95.81 93 LYS A C 1
ATOM 711 O O . LYS A 1 93 ? -16.984 -10.344 0.246 1 95.81 93 LYS A O 1
ATOM 716 N N . PRO A 1 94 ? -18.812 -9.969 1.423 1 95.81 94 PRO A N 1
ATOM 717 C CA . PRO A 1 94 ? -19.609 -10.07 0.201 1 95.81 94 PRO A CA 1
ATOM 718 C C . PRO A 1 94 ? -19.203 -9.047 -0.858 1 95.81 94 PRO A C 1
ATOM 720 O O . PRO A 1 94 ? -19.141 -9.375 -2.047 1 95.81 94 PRO A O 1
ATOM 723 N N . ASP A 1 95 ? -18.891 -7.852 -0.431 1 96.19 95 ASP A N 1
ATOM 724 C CA . ASP A 1 95 ? -18.5 -6.816 -1.377 1 96.19 95 ASP A CA 1
ATOM 725 C C . ASP A 1 95 ? -17.109 -7.105 -1.953 1 96.19 95 ASP A C 1
ATOM 727 O O . ASP A 1 95 ? -16.859 -6.871 -3.139 1 96.19 95 ASP A O 1
ATOM 731 N N . MET A 1 96 ? -16.25 -7.664 -1.182 1 96.75 96 MET A N 1
ATOM 732 C CA . MET A 1 96 ? -14.914 -8.016 -1.655 1 96.75 96 MET A CA 1
ATOM 733 C C . MET A 1 96 ? -14.977 -9.172 -2.648 1 96.75 96 MET A C 1
ATOM 735 O O . MET A 1 96 ? -14.266 -9.172 -3.654 1 96.75 96 MET A O 1
ATOM 739 N N . VAL A 1 97 ? -15.805 -10.109 -2.324 1 98 97 VAL A N 1
ATOM 740 C CA . VAL A 1 97 ? -15.992 -11.234 -3.232 1 98 97 VAL A CA 1
ATOM 741 C C . VAL A 1 97 ? -16.5 -10.734 -4.582 1 98 97 VAL A C 1
ATOM 743 O O . VAL A 1 97 ? -16.016 -11.148 -5.633 1 98 97 VAL A O 1
ATOM 746 N N . ARG A 1 98 ? -17.406 -9.82 -4.531 1 97.62 98 ARG A N 1
ATOM 747 C CA . ARG A 1 98 ? -17.953 -9.258 -5.766 1 97.62 98 ARG A CA 1
ATOM 748 C C . ARG A 1 98 ? -16.859 -8.508 -6.543 1 97.62 98 ARG A C 1
ATOM 750 O O . ARG A 1 98 ? -16.781 -8.625 -7.766 1 97.62 98 ARG A O 1
ATOM 757 N N . LEU A 1 99 ? -16.094 -7.77 -5.863 1 97.94 99 LEU A N 1
ATOM 758 C CA . LEU A 1 99 ? -14.992 -7.035 -6.496 1 97.94 99 LEU A CA 1
ATOM 759 C C . LEU A 1 99 ? -14.039 -7.988 -7.211 1 97.94 99 LEU A C 1
ATOM 761 O O . LEU A 1 99 ? -13.703 -7.777 -8.375 1 97.94 99 LEU A O 1
ATOM 765 N N . TYR A 1 100 ? -13.672 -9.102 -6.609 1 98.25 100 TYR A N 1
ATOM 766 C CA . TYR A 1 100 ? -12.68 -10.008 -7.164 1 98.25 100 TYR A CA 1
ATOM 767 C C . TYR A 1 100 ? -13.289 -10.883 -8.258 1 98.25 100 TYR A C 1
ATOM 769 O O . TYR A 1 100 ? -12.609 -11.242 -9.227 1 98.25 100 TYR A O 1
ATOM 777 N N . THR A 1 101 ? -14.594 -11.18 -8.109 1 98.25 101 THR A N 1
ATOM 778 C CA . THR A 1 101 ? -15.242 -11.961 -9.164 1 98.25 101 THR A CA 1
ATOM 779 C C . THR A 1 101 ? -15.5 -11.094 -10.398 1 98.25 101 THR A C 1
ATOM 781 O O . THR A 1 101 ? -15.617 -11.617 -11.508 1 98.25 101 THR A O 1
ATOM 784 N N . SER A 1 102 ? -15.555 -9.766 -10.195 1 97.88 102 SER A N 1
ATOM 785 C CA . SER A 1 102 ? -15.711 -8.859 -11.328 1 97.88 102 SER A CA 1
ATOM 786 C C . SER A 1 102 ? -14.375 -8.617 -12.031 1 97.88 102 SER A C 1
ATOM 788 O O . SER A 1 102 ? -14.344 -8.188 -13.188 1 97.88 102 SER A O 1
ATOM 790 N N . THR A 1 103 ? -13.32 -8.93 -11.391 1 98.5 103 THR A N 1
ATOM 791 C CA . THR A 1 103 ? -11.984 -8.656 -11.922 1 98.5 103 THR A CA 1
ATOM 792 C C . THR A 1 103 ? -11.383 -9.906 -12.547 1 98.5 103 THR A C 1
ATOM 794 O O . THR A 1 103 ? -10.766 -9.836 -13.609 1 98.5 103 THR A O 1
ATOM 797 N N . PHE A 1 104 ? -11.586 -11.023 -11.891 1 98.62 104 PHE A N 1
ATOM 798 C CA . PHE A 1 104 ? -11.016 -12.289 -12.328 1 98.62 104 PHE A CA 1
ATOM 799 C C . PHE A 1 104 ? -12.109 -13.32 -12.586 1 98.62 104 PHE A C 1
ATOM 801 O O . PHE A 1 104 ? -13.055 -13.43 -11.805 1 98.62 104 PHE A O 1
ATOM 808 N N . ASN A 1 105 ? -11.969 -14.055 -13.633 1 98.06 105 ASN A N 1
ATOM 809 C CA . ASN A 1 105 ? -12.906 -15.156 -13.844 1 98.06 105 ASN A CA 1
ATOM 810 C C . ASN A 1 105 ? -12.578 -16.359 -12.961 1 98.06 105 ASN A C 1
ATOM 812 O O . ASN A 1 105 ? -11.586 -16.328 -12.227 1 98.06 105 ASN A O 1
ATOM 816 N N . GLU A 1 106 ? -13.445 -17.344 -12.977 1 97.81 106 GLU A N 1
ATOM 817 C CA . GLU A 1 106 ? -13.312 -18.469 -12.055 1 97.81 106 GLU A CA 1
ATOM 818 C C . GLU A 1 106 ? -11.992 -19.203 -12.266 1 97.81 106 GLU A C 1
ATOM 820 O O . GLU A 1 106 ? -11.312 -19.562 -11.297 1 97.81 106 GLU A O 1
ATOM 825 N N . SER A 1 107 ? -11.625 -19.5 -13.539 1 98 107 SER A N 1
ATOM 826 C CA . SER A 1 107 ? -10.367 -20.172 -13.836 1 98 107 SER A CA 1
ATOM 827 C C . SER A 1 107 ? -9.172 -19.391 -13.297 1 98 107 SER A C 1
ATOM 829 O O . SER A 1 107 ? -8.25 -19.969 -12.719 1 98 107 SER A O 1
ATOM 831 N N . GLU A 1 108 ? -9.25 -18.047 -13.461 1 98.44 108 GLU A N 1
ATOM 832 C CA . GLU A 1 108 ? -8.195 -17.172 -12.953 1 98.44 108 GLU A CA 1
ATOM 833 C C . GLU A 1 108 ? -8.133 -17.219 -11.43 1 98.44 108 GLU A C 1
ATOM 835 O O . GLU A 1 108 ? -7.047 -17.297 -10.852 1 98.44 108 GLU A O 1
ATOM 840 N N . MET A 1 109 ? -9.273 -17.219 -10.781 1 98.56 109 MET A N 1
ATOM 841 C CA . MET A 1 109 ? -9.312 -17.281 -9.328 1 98.56 109 MET A CA 1
ATOM 842 C C . MET A 1 109 ? -8.703 -18.594 -8.828 1 98.56 109 MET A C 1
ATOM 844 O O . MET A 1 109 ? -7.926 -18.594 -7.867 1 98.56 109 MET A O 1
ATOM 848 N N . LYS A 1 110 ? -9.008 -19.688 -9.469 1 98.25 110 LYS A N 1
ATOM 849 C CA . LYS A 1 110 ? -8.484 -20.984 -9.062 1 98.25 110 LYS A CA 1
ATOM 850 C C . LYS A 1 110 ? -6.98 -21.078 -9.289 1 98.25 110 LYS A C 1
ATOM 852 O O . LYS A 1 110 ? -6.262 -21.656 -8.477 1 98.25 110 LYS A O 1
ATOM 857 N N . GLU A 1 111 ? -6.516 -20.484 -10.367 1 98.06 111 GLU A N 1
ATOM 858 C CA . GLU A 1 111 ? -5.078 -20.438 -10.617 1 98.06 111 GLU A CA 1
ATOM 859 C C . GLU A 1 111 ? -4.359 -19.562 -9.594 1 98.06 111 GLU A C 1
ATOM 861 O O . GLU A 1 111 ? -3.262 -19.906 -9.141 1 98.06 111 GLU A O 1
ATOM 866 N N . LEU A 1 112 ? -4.957 -18.469 -9.195 1 98.44 112 LEU A N 1
ATOM 867 C CA . LEU A 1 112 ? -4.398 -17.641 -8.133 1 98.44 112 LEU A CA 1
ATOM 868 C C . LEU A 1 112 ? -4.332 -18.422 -6.82 1 98.44 112 LEU A C 1
ATOM 870 O O . LEU A 1 112 ? -3.354 -18.312 -6.082 1 98.44 112 LEU A O 1
ATOM 874 N N . LEU A 1 113 ? -5.324 -19.234 -6.574 1 98.25 113 LEU A N 1
ATOM 875 C CA . LEU A 1 113 ? -5.328 -20.047 -5.371 1 98.25 113 LEU A CA 1
ATOM 876 C C . LEU A 1 113 ? -4.18 -21.062 -5.398 1 98.25 113 LEU A C 1
ATOM 878 O O . LEU A 1 113 ? -3.52 -21.281 -4.383 1 98.25 113 LEU A O 1
ATOM 882 N N . VAL A 1 114 ? -3.908 -21.609 -6.551 1 97.31 114 VAL A N 1
ATOM 883 C CA . VAL A 1 114 ? -2.811 -22.562 -6.68 1 97.31 114 VAL A CA 1
ATOM 884 C C . VAL A 1 114 ? -1.489 -21.875 -6.336 1 97.31 114 VAL A C 1
ATOM 886 O O . VAL A 1 114 ? -0.686 -22.406 -5.57 1 97.31 114 VAL A O 1
ATOM 889 N N . PHE A 1 115 ? -1.343 -20.719 -6.812 1 97.31 115 PHE A N 1
ATOM 890 C CA . PHE A 1 115 ? -0.1 -20.016 -6.539 1 97.31 115 PHE A CA 1
ATOM 891 C C . PHE A 1 115 ? -0.002 -19.656 -5.062 1 97.31 115 PHE A C 1
ATOM 893 O O . PHE A 1 115 ? 0.989 -19.969 -4.402 1 97.31 115 PHE A O 1
ATOM 900 N N . TYR A 1 116 ? -1.038 -19.062 -4.465 1 97.19 116 TYR A N 1
ATOM 901 C CA . TYR A 1 116 ? -0.915 -18.453 -3.145 1 97.19 116 TYR A CA 1
ATOM 902 C C . TYR A 1 116 ? -1.047 -19.5 -2.049 1 97.19 116 TYR A C 1
ATOM 904 O O . TYR A 1 116 ? -0.711 -19.234 -0.89 1 97.19 116 TYR A O 1
ATOM 912 N N . GLN A 1 117 ? -1.434 -20.688 -2.418 1 97.56 117 GLN A N 1
ATOM 913 C CA . GLN A 1 117 ? -1.435 -21.781 -1.458 1 97.56 117 GLN A CA 1
ATOM 914 C C . GLN A 1 117 ? -0.097 -22.516 -1.464 1 97.56 117 GLN A C 1
ATOM 916 O O . GLN A 1 117 ? 0.183 -23.312 -0.565 1 97.56 117 GLN A O 1
ATOM 921 N N . SER A 1 118 ? 0.719 -22.234 -2.477 1 97.5 118 SER A N 1
ATOM 922 C CA . SER A 1 118 ? 2.053 -22.812 -2.527 1 97.5 118 SER A CA 1
ATOM 923 C C . SER A 1 118 ? 2.959 -22.234 -1.454 1 97.5 118 SER A C 1
ATOM 925 O O . SER A 1 118 ? 2.656 -21.172 -0.886 1 97.5 118 SER A O 1
ATOM 927 N N . SER A 1 119 ? 4.113 -22.953 -1.203 1 98.06 119 SER A N 1
ATOM 928 C CA . SER A 1 119 ? 5.102 -22.453 -0.247 1 98.06 119 SER A CA 1
ATOM 929 C C . SER A 1 119 ? 5.664 -21.109 -0.673 1 98.06 119 SER A C 1
ATOM 931 O O . SER A 1 119 ? 5.832 -20.203 0.156 1 98.06 119 SER A O 1
ATOM 933 N N . LEU A 1 120 ? 5.887 -20.938 -1.96 1 98.06 120 LEU A N 1
ATOM 934 C CA . LEU A 1 120 ? 6.434 -19.688 -2.467 1 98.06 120 LEU A CA 1
ATOM 935 C C . LEU A 1 120 ? 5.41 -18.562 -2.348 1 98.06 120 LEU A C 1
ATOM 937 O O . LEU A 1 120 ? 5.746 -17.453 -1.924 1 98.06 120 LEU A O 1
ATOM 941 N N . GLY A 1 121 ? 4.133 -18.875 -2.723 1 97.69 121 GLY A N 1
ATOM 942 C CA . GLY A 1 121 ? 3.094 -17.859 -2.6 1 97.69 121 GLY A CA 1
ATOM 943 C C . GLY A 1 121 ? 2.891 -17.391 -1.172 1 97.69 121 GLY A C 1
ATOM 944 O O . GLY A 1 121 ? 2.734 -16.188 -0.927 1 97.69 121 GLY A O 1
ATOM 945 N N . GLN A 1 122 ? 2.947 -18.297 -0.262 1 97.81 122 GLN A N 1
ATOM 946 C CA . GLN A 1 122 ? 2.824 -17.938 1.148 1 97.81 122 GLN A CA 1
ATOM 947 C C . GLN A 1 122 ? 4.027 -17.125 1.615 1 97.81 122 GLN A C 1
ATOM 949 O O . GLN A 1 122 ? 3.875 -16.172 2.385 1 97.81 122 GLN A O 1
ATOM 954 N N . LYS A 1 123 ? 5.211 -17.469 1.172 1 98.38 123 LYS A N 1
ATOM 955 C CA . LYS A 1 123 ? 6.398 -16.688 1.505 1 98.38 123 LYS A CA 1
ATOM 956 C C . LYS A 1 123 ? 6.285 -15.258 0.97 1 98.38 123 LYS A C 1
ATOM 958 O O . LYS A 1 123 ? 6.684 -14.305 1.642 1 98.38 123 LYS A O 1
ATOM 963 N N . VAL A 1 124 ? 5.77 -15.133 -0.266 1 97.62 124 VAL A N 1
ATOM 964 C CA . VAL A 1 124 ? 5.551 -13.812 -0.836 1 97.62 124 VAL A CA 1
ATOM 965 C C . VAL A 1 124 ? 4.629 -13 0.075 1 97.62 124 VAL A C 1
ATOM 967 O O . VAL A 1 124 ? 4.961 -11.875 0.458 1 97.62 124 VAL A O 1
ATOM 970 N N . LEU A 1 125 ? 3.488 -13.594 0.466 1 96.56 125 LEU A N 1
ATOM 971 C CA . LEU A 1 125 ? 2.508 -12.914 1.31 1 96.56 125 LEU A CA 1
ATOM 972 C C . LEU A 1 125 ? 3.129 -12.5 2.639 1 96.56 125 LEU A C 1
ATOM 974 O O . LEU A 1 125 ? 2.904 -11.391 3.113 1 96.56 125 LEU A O 1
ATOM 978 N N . GLN A 1 126 ? 3.986 -13.328 3.197 1 96.5 126 GLN A N 1
ATOM 979 C CA . GLN A 1 126 ? 4.57 -13.094 4.516 1 96.5 126 GLN A CA 1
ATOM 980 C C . GLN A 1 126 ? 5.699 -12.07 4.445 1 96.5 126 GLN A C 1
ATOM 982 O O . GLN A 1 126 ? 5.965 -11.359 5.418 1 96.5 126 GLN A O 1
ATOM 987 N N . SER A 1 127 ? 6.32 -11.945 3.291 1 97.81 127 SER A N 1
ATOM 988 C CA . SER A 1 127 ? 7.492 -11.086 3.16 1 97.81 127 SER A CA 1
ATOM 989 C C . SER A 1 127 ? 7.105 -9.688 2.693 1 97.81 127 SER A C 1
ATOM 991 O O . SER A 1 127 ? 7.898 -8.75 2.799 1 97.81 127 SER A O 1
ATOM 993 N N . MET A 1 128 ? 5.945 -9.531 2.229 1 94.75 128 MET A N 1
ATOM 994 C CA . MET A 1 128 ? 5.527 -8.305 1.559 1 94.75 128 MET A CA 1
ATOM 995 C C . MET A 1 128 ? 5.637 -7.109 2.5 1 94.75 128 MET A C 1
ATOM 997 O O . MET A 1 128 ? 6.18 -6.066 2.125 1 94.75 128 MET A O 1
ATOM 1001 N N . PRO A 1 129 ? 5.156 -7.246 3.756 1 93.75 129 PRO A N 1
ATOM 1002 C CA . PRO A 1 129 ? 5.262 -6.074 4.629 1 93.75 129 PRO A CA 1
ATOM 1003 C C . PRO A 1 129 ? 6.711 -5.652 4.871 1 93.75 129 PRO A C 1
ATOM 1005 O O . PRO A 1 129 ? 7.027 -4.461 4.805 1 93.75 129 PRO A O 1
ATOM 1008 N N . ALA A 1 130 ? 7.586 -6.582 5.055 1 97.06 130 ALA A N 1
ATOM 1009 C CA . ALA A 1 130 ? 8.992 -6.254 5.277 1 97.06 130 ALA A CA 1
ATOM 1010 C C . ALA A 1 130 ? 9.641 -5.711 4.008 1 97.06 130 ALA A C 1
ATOM 1012 O O . ALA A 1 130 ? 10.414 -4.754 4.059 1 97.06 130 ALA A O 1
ATOM 1013 N N . LEU A 1 131 ? 9.336 -6.285 2.834 1 96.88 131 LEU A N 1
ATOM 1014 C CA . LEU A 1 131 ? 9.859 -5.816 1.557 1 96.88 131 LEU A CA 1
ATOM 1015 C C . LEU A 1 131 ? 9.406 -4.387 1.275 1 96.88 131 LEU A C 1
ATOM 1017 O O . LEU A 1 131 ? 10.203 -3.551 0.844 1 96.88 131 LEU A O 1
ATOM 1021 N N . THR A 1 132 ? 8.172 -4.148 1.563 1 93.62 132 THR A N 1
ATOM 1022 C CA . THR A 1 132 ? 7.617 -2.814 1.361 1 93.62 132 THR A CA 1
ATOM 1023 C C . THR A 1 132 ? 8.281 -1.805 2.291 1 93.62 132 THR A C 1
ATOM 1025 O O . THR A 1 132 ? 8.727 -0.743 1.849 1 93.62 132 THR A O 1
ATOM 1028 N N . ALA A 1 133 ? 8.438 -2.125 3.504 1 95.56 133 ALA A N 1
ATOM 1029 C CA . ALA A 1 133 ? 9.047 -1.235 4.488 1 95.56 133 ALA A CA 1
ATOM 1030 C C . ALA A 1 133 ? 10.508 -0.956 4.152 1 95.56 133 ALA A C 1
ATOM 1032 O O . ALA A 1 133 ? 10.945 0.197 4.168 1 95.56 133 ALA A O 1
ATOM 1033 N N . GLN A 1 134 ? 11.188 -1.965 3.838 1 96.44 134 GLN A N 1
ATOM 1034 C CA . GLN A 1 134 ? 12.609 -1.819 3.537 1 96.44 134 GLN A CA 1
ATOM 1035 C C . GLN A 1 134 ? 12.82 -1.045 2.24 1 96.44 134 GLN A C 1
ATOM 1037 O O . GLN A 1 134 ? 13.719 -0.207 2.15 1 96.44 134 GLN A O 1
ATOM 1042 N N . SER A 1 135 ? 12.008 -1.315 1.241 1 94.62 135 SER A N 1
ATOM 1043 C CA . SER A 1 135 ? 12.109 -0.577 -0.014 1 94.62 135 SER A CA 1
ATOM 1044 C C . SER A 1 135 ? 11.789 0.9 0.188 1 94.62 135 SER A C 1
ATOM 1046 O O . SER A 1 135 ? 12.461 1.769 -0.369 1 94.62 135 SER A O 1
ATOM 1048 N N . ALA A 1 136 ? 10.805 1.16 0.978 1 91.69 136 ALA A N 1
ATOM 1049 C CA . ALA A 1 136 ? 10.445 2.541 1.294 1 91.69 136 ALA A CA 1
ATOM 1050 C C . ALA A 1 136 ? 11.586 3.246 2.025 1 91.69 136 ALA A C 1
ATOM 1052 O O . ALA A 1 136 ? 11.922 4.391 1.711 1 91.69 136 ALA A O 1
ATOM 1053 N N . GLN A 1 137 ? 12.164 2.572 2.896 1 94.5 137 GLN A N 1
ATOM 1054 C CA . GLN A 1 137 ? 13.281 3.139 3.65 1 94.5 137 GLN A CA 1
ATOM 1055 C C . GLN A 1 137 ? 14.469 3.424 2.742 1 94.5 137 GLN A C 1
ATOM 1057 O O . GLN A 1 137 ? 15.125 4.457 2.879 1 94.5 137 GLN A O 1
ATOM 1062 N N . MET A 1 138 ? 14.672 2.543 1.864 1 93.5 138 MET A N 1
ATOM 1063 C CA . MET A 1 138 ? 15.766 2.723 0.915 1 93.5 138 MET A CA 1
ATOM 1064 C C . MET A 1 138 ? 15.508 3.918 0.005 1 93.5 138 MET A C 1
ATOM 1066 O O . MET A 1 138 ? 16.406 4.719 -0.243 1 93.5 138 MET A O 1
ATOM 1070 N N . THR A 1 139 ? 14.344 4.039 -0.439 1 91.56 139 THR A N 1
ATOM 1071 C CA . THR A 1 139 ? 13.969 5.156 -1.299 1 91.56 139 THR A CA 1
ATOM 1072 C C . THR A 1 139 ? 14.023 6.473 -0.531 1 91.56 139 THR A C 1
ATOM 1074 O O . THR A 1 139 ? 14.539 7.473 -1.039 1 91.56 139 THR A O 1
ATOM 1077 N N . GLN A 1 140 ? 13.602 6.477 0.666 1 92.25 140 GLN A N 1
ATOM 1078 C CA . GLN A 1 140 ? 13.625 7.664 1.51 1 92.25 140 GLN A CA 1
ATOM 1079 C C . GLN A 1 140 ? 15.062 8.117 1.774 1 92.25 140 GLN A C 1
ATOM 1081 O O . GLN A 1 140 ? 15.367 9.312 1.697 1 92.25 140 GLN A O 1
ATOM 1086 N N . ALA A 1 141 ? 15.836 7.137 2.043 1 94.19 141 ALA A N 1
ATOM 1087 C CA . ALA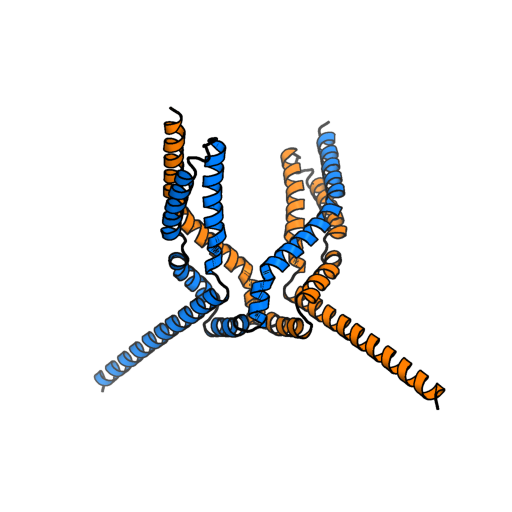 A 1 141 ? 17.234 7.457 2.289 1 94.19 141 ALA A CA 1
ATOM 1088 C C . ALA A 1 141 ? 17.891 8.055 1.045 1 94.19 141 ALA A C 1
ATOM 1090 O O . ALA A 1 141 ? 18.672 9 1.141 1 94.19 141 ALA A O 1
ATOM 1091 N N . ALA A 1 142 ? 17.578 7.52 -0.059 1 92.88 142 ALA A N 1
ATOM 1092 C CA . ALA A 1 142 ? 18.094 8.039 -1.321 1 92.88 142 ALA A CA 1
ATOM 1093 C C . ALA A 1 142 ? 17.562 9.445 -1.592 1 92.88 142 ALA A C 1
ATOM 1095 O O . ALA A 1 142 ? 18.312 10.328 -2.023 1 92.88 142 ALA A O 1
ATOM 1096 N N . LEU A 1 143 ? 16.344 9.664 -1.296 1 92.5 143 LEU A N 1
ATOM 1097 C CA . LEU A 1 143 ? 15.695 10.953 -1.514 1 92.5 143 LEU A CA 1
ATOM 1098 C C . LEU A 1 143 ? 16.344 12.031 -0.654 1 92.5 143 LEU A C 1
ATOM 1100 O O . LEU A 1 143 ? 16.5 13.18 -1.09 1 92.5 143 LEU A O 1
ATOM 1104 N N . GLU A 1 144 ? 16.75 11.656 0.514 1 94.69 144 GLU A N 1
ATOM 1105 C CA . GLU A 1 144 ? 17.359 12.602 1.442 1 94.69 144 GLU A CA 1
ATOM 1106 C C . GLU A 1 144 ? 18.609 13.227 0.846 1 94.69 144 GLU A C 1
ATOM 1108 O O . GLU A 1 144 ? 18.953 14.367 1.161 1 94.69 144 GLU A O 1
ATOM 1113 N N . LYS A 1 145 ? 19.203 12.516 -0.001 1 94.56 145 LYS A N 1
ATOM 1114 C CA . LYS A 1 145 ? 20.422 13.008 -0.632 1 94.56 145 LYS A CA 1
ATOM 1115 C C . LYS A 1 145 ? 20.125 14.133 -1.622 1 94.56 145 LYS A C 1
ATOM 1117 O O . LYS A 1 145 ? 21 14.938 -1.945 1 94.56 145 LYS A O 1
ATOM 1122 N N . ALA A 1 146 ? 18.906 14.188 -2.061 1 95.69 146 ALA A N 1
ATOM 1123 C CA . ALA A 1 146 ? 18.531 15.188 -3.057 1 95.69 146 ALA A CA 1
ATOM 1124 C C . ALA A 1 146 ? 17.875 16.406 -2.396 1 95.69 146 ALA A C 1
ATOM 1126 O O . ALA A 1 146 ? 17.734 17.453 -3.018 1 95.69 146 ALA A O 1
ATOM 1127 N N . VAL A 1 147 ? 17.453 16.297 -1.192 1 95.25 147 VAL A N 1
ATOM 1128 C CA . VAL A 1 147 ? 16.625 17.281 -0.501 1 95.25 147 VAL A CA 1
ATOM 1129 C C . VAL A 1 147 ? 17.359 18.625 -0.454 1 95.25 147 VAL A C 1
ATOM 1131 O O . VAL A 1 147 ? 16.781 19.656 -0.803 1 95.25 147 VAL A O 1
ATOM 1134 N N . PRO A 1 148 ? 18.656 18.688 -0.109 1 96.69 148 PRO A N 1
ATOM 1135 C CA . PRO A 1 148 ? 19.328 19.984 -0.063 1 96.69 148 PRO A CA 1
ATOM 1136 C C . PRO A 1 148 ? 19.344 20.688 -1.417 1 96.69 148 PRO A C 1
ATOM 1138 O O . PRO A 1 148 ? 19.125 21.891 -1.488 1 96.69 148 PRO A O 1
ATOM 1141 N N . GLU A 1 149 ? 19.578 19.906 -2.416 1 97.31 149 GLU A N 1
ATOM 1142 C CA . GLU A 1 149 ? 19.609 20.516 -3.742 1 97.31 149 GLU A CA 1
ATOM 1143 C C . GLU A 1 149 ? 18.219 20.969 -4.164 1 97.31 149 GLU A C 1
ATOM 1145 O O . GLU A 1 149 ? 18.062 22.047 -4.75 1 97.31 149 GLU A O 1
ATOM 1150 N N . VAL A 1 150 ? 17.172 20.281 -3.887 1 96.88 150 VAL A N 1
ATOM 1151 C CA . VAL A 1 150 ? 15.805 20.641 -4.203 1 96.88 150 VAL A CA 1
ATOM 1152 C C . VAL A 1 150 ? 15.422 21.922 -3.455 1 96.88 150 VAL A C 1
ATOM 1154 O O . VAL A 1 150 ? 14.828 22.844 -4.035 1 96.88 150 VAL A O 1
ATOM 1157 N N . ASN A 1 151 ? 15.836 22.016 -2.248 1 96.12 151 ASN A N 1
ATOM 1158 C CA . ASN A 1 151 ? 15.562 23.203 -1.455 1 96.12 151 ASN A CA 1
ATOM 1159 C C . ASN A 1 151 ? 16.281 24.422 -2.014 1 96.12 151 ASN A C 1
ATOM 1161 O O . ASN A 1 151 ? 15.719 25.516 -2.055 1 96.12 151 ASN A O 1
ATOM 1165 N N . ARG A 1 152 ? 17.438 24.172 -2.381 1 97.19 152 ARG A N 1
ATOM 1166 C CA . ARG A 1 152 ? 18.203 25.25 -2.982 1 97.19 152 ARG A CA 1
ATOM 1167 C C . ARG A 1 152 ? 17.516 25.766 -4.246 1 97.19 152 ARG A C 1
ATOM 1169 O O . ARG A 1 152 ? 17.422 26.984 -4.449 1 97.19 152 ARG A O 1
ATOM 1176 N N . LEU A 1 153 ? 17.047 24.859 -5 1 97.56 153 LEU A N 1
ATOM 1177 C CA . LEU A 1 153 ? 16.375 25.234 -6.242 1 97.56 153 LEU A CA 1
ATOM 1178 C C . LEU A 1 153 ? 15.062 25.969 -5.957 1 97.56 153 LEU A C 1
ATOM 1180 O O . LEU A 1 153 ? 14.711 26.906 -6.672 1 97.56 153 LEU A O 1
ATOM 1184 N N . LEU A 1 154 ? 14.391 25.609 -4.91 1 95.5 154 LEU A N 1
ATOM 1185 C CA . LEU A 1 154 ? 13.172 26.297 -4.504 1 95.5 154 LEU A CA 1
ATOM 1186 C C . LEU A 1 154 ? 13.469 27.734 -4.094 1 95.5 154 LEU A C 1
ATOM 1188 O O . LEU A 1 154 ? 12.758 28.656 -4.492 1 95.5 154 LEU A O 1
ATOM 1192 N N . ASP A 1 155 ? 14.5 27.875 -3.391 1 95.06 155 ASP A N 1
ATOM 1193 C CA . ASP A 1 155 ? 14.914 29.188 -2.943 1 95.06 155 ASP A CA 1
ATOM 1194 C C . ASP A 1 155 ? 15.305 30.078 -4.125 1 95.06 155 ASP A C 1
ATOM 1196 O O . ASP A 1 155 ? 14.945 31.25 -4.176 1 95.06 155 ASP A O 1
ATOM 1200 N N . GLU A 1 156 ? 16.016 29.5 -4.988 1 96 156 GLU A N 1
ATOM 1201 C CA . GLU A 1 156 ? 16.422 30.25 -6.18 1 96 156 GLU A CA 1
ATOM 1202 C C . GLU A 1 156 ? 15.219 30.688 -7 1 96 156 GLU A C 1
ATOM 1204 O O . GLU A 1 156 ? 15.172 31.812 -7.5 1 96 156 GLU A O 1
ATOM 1209 N N . MET A 1 157 ? 14.297 29.812 -7.125 1 95.5 157 MET A N 1
ATOM 1210 C CA . MET A 1 157 ? 13.094 30.172 -7.867 1 95.5 157 MET A CA 1
ATOM 1211 C C . MET A 1 157 ? 12.352 31.312 -7.191 1 95.5 157 MET A C 1
ATOM 1213 O O . MET A 1 157 ? 11.914 32.25 -7.859 1 95.5 157 MET A O 1
ATOM 1217 N N . GLN A 1 158 ? 12.312 31.234 -5.934 1 91.94 158 GLN A N 1
ATOM 1218 C CA . GLN A 1 158 ? 11.625 32.281 -5.172 1 91.94 158 GLN A CA 1
ATOM 1219 C C . GLN A 1 158 ? 12.32 33.625 -5.336 1 91.94 158 GLN A C 1
ATOM 1221 O O . GLN A 1 158 ? 11.656 34.656 -5.484 1 91.94 158 GLN A O 1
ATOM 1226 N N . LYS A 1 159 ? 13.555 33.594 -5.328 1 92.94 159 LYS A N 1
ATOM 1227 C CA . LYS A 1 159 ? 14.32 34.812 -5.5 1 92.94 159 LYS A CA 1
ATOM 1228 C C . LYS A 1 159 ? 14.094 35.438 -6.883 1 92.94 159 LYS A C 1
ATOM 1230 O O . LYS A 1 159 ? 13.945 36.656 -7.016 1 92.94 159 LYS A O 1
ATOM 1235 N N . GLU A 1 160 ? 14.039 34.562 -7.793 1 92.12 160 GLU A N 1
ATOM 1236 C CA . GLU A 1 160 ? 13.828 35.031 -9.156 1 92.12 160 GLU A CA 1
ATOM 1237 C C . GLU A 1 160 ? 12.398 35.531 -9.352 1 92.12 160 GLU A C 1
ATOM 1239 O O . GLU A 1 160 ? 12.164 36.438 -10.133 1 92.12 160 GLU A O 1
ATOM 1244 N N . LEU A 1 161 ? 11.508 34.875 -8.609 1 89 161 LEU A N 1
ATOM 1245 C CA . LEU A 1 161 ? 10.125 35.344 -8.672 1 89 161 LEU A CA 1
ATOM 1246 C C . LEU A 1 161 ? 9.938 36.656 -7.898 1 89 161 LEU A C 1
ATOM 1248 O O . LEU A 1 161 ? 9.172 37.5 -8.32 1 89 161 LEU A O 1
ATOM 1252 N N . GLY A 1 162 ? 10.398 36.688 -6.641 1 78.06 162 GLY A N 1
ATOM 1253 C CA . GLY A 1 162 ? 10.312 37.906 -5.84 1 78.06 162 GLY A CA 1
ATOM 1254 C C . GLY A 1 162 ? 11.141 39.031 -6.406 1 78.06 162 GLY A C 1
ATOM 1255 O O . GLY A 1 162 ? 10.805 40.219 -6.207 1 78.06 162 GLY A O 1
ATOM 1256 N N . GLY A 1 163 ? 12.242 38.719 -6.82 1 62.03 163 GLY A N 1
ATOM 1257 C CA . GLY A 1 163 ? 13.023 39.812 -7.414 1 62.03 163 GLY A CA 1
ATOM 1258 C C . GLY A 1 163 ? 12.359 40.406 -8.641 1 62.03 163 GLY A C 1
ATOM 1259 O O . GLY A 1 163 ? 12.789 41.469 -9.125 1 62.03 163 GLY A O 1
ATOM 1260 N N . THR A 1 164 ? 11.695 39.625 -9.367 1 49.66 164 THR A N 1
ATOM 1261 C CA . THR A 1 164 ? 11.008 40.281 -10.461 1 49.66 164 THR A CA 1
ATOM 1262 C C . THR A 1 164 ? 9.875 41.156 -9.93 1 49.66 164 THR A C 1
ATOM 1264 O O . THR A 1 164 ? 9.234 41.875 -10.695 1 49.66 164 THR A O 1
ATOM 1267 N N . LYS A 1 165 ? 9.359 41.062 -8.844 1 45.91 165 LYS A N 1
ATOM 1268 C CA . LYS A 1 165 ? 8.406 42 -8.305 1 45.91 165 LYS A CA 1
ATOM 1269 C C . LYS A 1 165 ? 9.078 43.344 -8.016 1 45.91 165 LYS A C 1
ATOM 1271 O O . LYS A 1 165 ? 8.406 44.344 -7.785 1 45.91 165 LYS A O 1
ATOM 1276 N N . LYS A 1 166 ? 10.367 43.531 -7.852 1 39.94 166 LYS A N 1
ATOM 1277 C CA . LYS A 1 166 ? 10.82 44.906 -7.848 1 39.94 166 LYS A CA 1
ATOM 1278 C C . LYS A 1 166 ? 10.812 45.5 -9.258 1 39.94 166 LYS A C 1
ATOM 1280 O O . LYS A 1 166 ? 11.156 44.812 -10.219 1 39.94 166 LYS A O 1
ATOM 1285 N N . MET B 1 1 ? 55.25 -37.938 -4.137 1 45.62 1 MET B N 1
ATOM 1286 C CA . MET B 1 1 ? 53.812 -38.125 -4.152 1 45.62 1 MET B CA 1
ATOM 1287 C C . MET B 1 1 ? 53.094 -37 -3.418 1 45.62 1 MET B C 1
ATOM 1289 O O . MET B 1 1 ? 51.844 -36.938 -3.43 1 45.62 1 MET B O 1
ATOM 1293 N N . SER B 1 2 ? 53.875 -36.281 -2.527 1 56.44 2 SER B N 1
ATOM 1294 C CA . SER B 1 2 ? 53.219 -35.312 -1.655 1 56.44 2 SER B CA 1
ATOM 1295 C C . SER B 1 2 ? 52.969 -34 -2.4 1 56.44 2 SER B C 1
ATOM 1297 O O . SER B 1 2 ? 51.969 -33.312 -2.111 1 56.44 2 SER B O 1
ATOM 1299 N N . ARG B 1 3 ? 53.875 -33.688 -3.275 1 58.38 3 ARG B N 1
ATOM 1300 C CA . ARG B 1 3 ? 53.688 -32.406 -3.963 1 58.38 3 ARG B CA 1
ATOM 1301 C C . ARG B 1 3 ? 52.5 -32.469 -4.922 1 58.38 3 ARG B C 1
ATOM 1303 O O . ARG B 1 3 ? 51.875 -31.438 -5.199 1 58.38 3 ARG B O 1
ATOM 1310 N N . PHE B 1 4 ? 52.281 -33.656 -5.5 1 57.03 4 PHE B N 1
ATOM 1311 C CA . PHE B 1 4 ? 51.156 -33.812 -6.43 1 57.03 4 PHE B CA 1
ATOM 1312 C C . PHE B 1 4 ? 49.812 -33.719 -5.699 1 57.03 4 PHE B C 1
ATOM 1314 O O . PHE B 1 4 ? 48.844 -33.188 -6.246 1 57.03 4 PHE B O 1
ATOM 1321 N N . ARG B 1 5 ? 49.812 -34 -4.414 1 55.53 5 ARG B N 1
ATOM 1322 C CA . ARG B 1 5 ? 48.562 -33.969 -3.648 1 55.53 5 ARG B CA 1
ATOM 1323 C C . ARG B 1 5 ? 48.219 -32.531 -3.275 1 55.53 5 ARG B C 1
ATOM 1325 O O . ARG B 1 5 ? 47.031 -32.188 -3.207 1 55.53 5 ARG B O 1
ATOM 1332 N N . VAL B 1 6 ? 49.156 -31.719 -3.131 1 57.75 6 VAL B N 1
ATOM 1333 C CA . VAL B 1 6 ? 48.906 -30.328 -2.738 1 57.75 6 VAL B CA 1
ATOM 1334 C C . VAL B 1 6 ? 48.375 -29.547 -3.936 1 57.75 6 VAL B C 1
ATOM 1336 O O . VAL B 1 6 ? 47.5 -28.703 -3.791 1 57.75 6 VAL B O 1
ATOM 1339 N N . LEU B 1 7 ? 48.781 -29.938 -5.117 1 58.09 7 LEU B N 1
ATOM 1340 C CA . LEU B 1 7 ? 48.344 -29.203 -6.301 1 58.09 7 LEU B CA 1
ATOM 1341 C C . LEU B 1 7 ? 46.906 -29.547 -6.652 1 58.09 7 LEU B C 1
ATOM 1343 O O . LEU B 1 7 ? 46.156 -28.672 -7.113 1 58.09 7 LEU B O 1
ATOM 1347 N N . CYS B 1 8 ? 46.438 -30.75 -6.227 1 58.16 8 CYS B N 1
ATOM 1348 C CA . CYS B 1 8 ? 45.062 -31.125 -6.566 1 58.16 8 CYS B CA 1
ATOM 1349 C C . CYS B 1 8 ? 44.062 -30.453 -5.629 1 58.16 8 CYS B C 1
ATOM 1351 O O . CYS B 1 8 ? 42.938 -30.188 -6.016 1 58.16 8 CYS B O 1
ATOM 1353 N N . ALA B 1 9 ? 44.562 -30.141 -4.434 1 60.34 9 ALA B N 1
ATOM 1354 C CA . ALA B 1 9 ? 43.625 -29.516 -3.488 1 60.34 9 ALA B CA 1
ATOM 1355 C C . ALA B 1 9 ? 43.406 -28.047 -3.828 1 60.34 9 ALA B C 1
ATOM 1357 O O . ALA B 1 9 ? 42.281 -27.531 -3.668 1 60.34 9 ALA B O 1
ATOM 1358 N N . ALA B 1 10 ? 44.406 -27.438 -4.398 1 58.84 10 ALA B N 1
ATOM 1359 C CA . ALA B 1 10 ? 44.281 -26.031 -4.754 1 58.84 10 ALA B CA 1
ATOM 1360 C C . ALA B 1 10 ? 43.344 -25.844 -5.941 1 58.84 10 ALA B C 1
ATOM 1362 O O . ALA B 1 10 ? 42.594 -24.859 -6.004 1 58.84 10 ALA B O 1
ATOM 1363 N N . SER B 1 11 ? 43.25 -26.859 -6.785 1 61.22 11 SER B N 1
ATOM 1364 C CA . SER B 1 11 ? 42.406 -26.734 -7.965 1 61.22 11 SER B CA 1
ATOM 1365 C C . SER B 1 11 ? 40.906 -26.875 -7.602 1 61.22 11 SER B C 1
ATOM 1367 O O . SER B 1 11 ? 40.062 -26.297 -8.25 1 61.22 11 SER B O 1
ATOM 1369 N N . LEU B 1 12 ? 40.688 -27.609 -6.547 1 57.44 12 LEU B N 1
ATOM 1370 C CA . LEU B 1 12 ? 39.312 -27.828 -6.16 1 57.44 12 LEU B CA 1
ATOM 1371 C C . LEU B 1 12 ? 38.719 -26.594 -5.477 1 57.44 12 LEU B C 1
ATOM 1373 O O . LEU B 1 12 ? 37.531 -26.281 -5.629 1 57.44 12 LEU B O 1
ATOM 1377 N N . LEU B 1 13 ? 39.594 -25.812 -4.848 1 57.72 13 LEU B N 1
ATOM 1378 C CA . LEU B 1 13 ? 39.125 -24.625 -4.168 1 57.72 13 LEU B CA 1
ATOM 1379 C C . LEU B 1 13 ? 38.781 -23.516 -5.172 1 57.72 13 LEU B C 1
ATOM 1381 O O . LEU B 1 13 ? 37.844 -22.766 -4.969 1 57.72 13 LEU B O 1
ATOM 1385 N N . LEU B 1 14 ? 39.5 -23.5 -6.258 1 57.03 14 LEU B N 1
ATOM 1386 C CA . LEU B 1 14 ? 39.25 -22.469 -7.262 1 57.03 14 LEU B CA 1
ATOM 1387 C C . LEU B 1 14 ? 37.938 -22.75 -8.008 1 57.03 14 LEU B C 1
ATOM 1389 O O . LEU B 1 14 ? 37.219 -21.828 -8.383 1 57.03 14 LEU B O 1
ATOM 1393 N N . CYS B 1 15 ? 37.531 -24.016 -8.141 1 58.94 15 CYS B N 1
ATOM 1394 C CA . CYS B 1 15 ? 36.312 -24.359 -8.852 1 58.94 15 CYS B CA 1
ATOM 1395 C C . CYS B 1 15 ? 35.094 -24.047 -7.992 1 58.94 15 CYS B C 1
ATOM 1397 O O . CYS B 1 15 ? 34.031 -23.734 -8.516 1 58.94 15 CYS B O 1
ATOM 1399 N N . ALA B 1 16 ? 35.281 -24.078 -6.684 1 61.59 16 ALA B N 1
ATOM 1400 C CA . ALA B 1 16 ? 34.156 -23.844 -5.785 1 61.59 16 ALA B CA 1
ATOM 1401 C C . ALA B 1 16 ? 33.844 -22.344 -5.699 1 61.59 16 ALA B C 1
ATOM 1403 O O . ALA B 1 16 ? 32.656 -21.953 -5.652 1 61.59 16 ALA B O 1
ATOM 1404 N N . SER B 1 17 ? 34.844 -21.438 -5.879 1 62.31 17 SER B N 1
ATOM 1405 C CA . SER B 1 17 ? 34.625 -19.984 -5.832 1 62.31 17 SER B CA 1
ATOM 1406 C C . SER B 1 17 ? 33.938 -19.484 -7.102 1 62.31 17 SER B C 1
ATOM 1408 O O . SER B 1 17 ? 33.094 -18.578 -7.055 1 62.31 17 SER B O 1
ATOM 1410 N N . GLY B 1 18 ? 34.125 -20.094 -8.242 1 63.25 18 GLY B N 1
ATOM 1411 C CA . GLY B 1 18 ? 33.531 -19.703 -9.5 1 63.25 18 GLY B CA 1
ATOM 1412 C C . GLY B 1 18 ? 32.031 -20.047 -9.578 1 63.25 18 GLY B C 1
ATOM 1413 O O . GLY B 1 18 ? 31.25 -19.266 -10.094 1 63.25 18 GLY B O 1
ATOM 1414 N N . GLN B 1 19 ? 31.734 -21.266 -9.055 1 64.5 19 GLN B N 1
ATOM 1415 C CA . GLN B 1 19 ? 30.328 -21.703 -9.078 1 64.5 19 GLN B CA 1
ATOM 1416 C C . GLN B 1 19 ? 29.484 -20.828 -8.164 1 64.5 19 GLN B C 1
ATOM 1418 O O . GLN B 1 19 ? 28.344 -20.484 -8.508 1 64.5 19 GLN B O 1
ATOM 1423 N N . ALA B 1 20 ? 30.094 -20.469 -7.039 1 68.56 20 ALA B N 1
ATOM 1424 C CA . ALA B 1 20 ? 29.359 -19.625 -6.094 1 68.56 20 ALA B CA 1
ATOM 1425 C C . ALA B 1 20 ? 29.109 -18.234 -6.676 1 68.56 20 ALA B C 1
ATOM 1427 O O . ALA B 1 20 ? 28.016 -17.672 -6.512 1 68.56 20 ALA B O 1
ATOM 1428 N N . LEU B 1 21 ? 30.141 -17.688 -7.367 1 69.62 21 LEU B N 1
ATOM 1429 C CA . LEU B 1 21 ? 30 -16.375 -8 1 69.62 21 LEU B CA 1
ATOM 1430 C C . LEU B 1 21 ? 29 -16.438 -9.156 1 69.62 21 LEU B C 1
ATOM 1432 O O . LEU B 1 21 ? 28.203 -15.516 -9.344 1 69.62 21 LEU B O 1
ATOM 1436 N N . ALA B 1 22 ? 29.062 -17.438 -9.984 1 69.06 22 ALA B N 1
ATOM 1437 C CA . ALA B 1 22 ? 28.125 -17.609 -11.094 1 69.06 22 ALA B CA 1
ATOM 1438 C C . ALA B 1 22 ? 26.703 -17.75 -10.578 1 69.06 22 ALA B C 1
ATOM 1440 O O . ALA B 1 22 ? 25.766 -17.188 -11.156 1 69.06 22 ALA B O 1
ATOM 1441 N N . ASP B 1 23 ? 26.609 -18.391 -9.508 1 79.81 23 ASP B N 1
ATOM 1442 C CA . ASP B 1 23 ? 25.281 -18.562 -8.898 1 79.81 23 ASP B CA 1
ATOM 1443 C C . ASP B 1 23 ? 24.75 -17.234 -8.375 1 79.81 23 ASP B C 1
ATOM 1445 O O . ASP B 1 23 ? 23.562 -16.922 -8.547 1 79.81 23 ASP B O 1
ATOM 1449 N N . ALA B 1 24 ? 25.766 -16.438 -7.969 1 86.69 24 ALA B N 1
ATOM 1450 C CA . ALA B 1 24 ? 25.359 -15.117 -7.473 1 86.69 24 ALA B CA 1
ATOM 1451 C C . ALA B 1 24 ? 24.922 -14.211 -8.617 1 86.69 24 ALA B C 1
ATOM 1453 O O . ALA B 1 24 ? 23.953 -13.453 -8.492 1 86.69 24 ALA B O 1
ATOM 1454 N N . ALA B 1 25 ? 25.547 -14.328 -9.75 1 92.06 25 ALA B N 1
ATOM 1455 C CA . ALA B 1 25 ? 25.203 -13.516 -10.922 1 92.06 25 ALA B CA 1
ATOM 1456 C C . ALA B 1 25 ? 23.859 -13.914 -11.492 1 92.06 25 ALA B C 1
ATOM 1458 O O . ALA B 1 25 ? 23.047 -13.062 -11.875 1 92.06 25 ALA B O 1
ATOM 1459 N N . SER B 1 26 ? 23.594 -15.18 -11.602 1 95.62 26 SER B N 1
ATOM 1460 C CA . SER B 1 26 ? 22.312 -15.664 -12.102 1 95.62 26 SER B CA 1
ATOM 1461 C C . SER B 1 26 ? 21.188 -15.305 -11.141 1 95.62 26 SER B C 1
ATOM 1463 O O . SER B 1 26 ? 20.078 -14.961 -11.578 1 95.62 26 SER B O 1
ATOM 1465 N N . HIS B 1 27 ? 21.5 -15.383 -9.867 1 97.44 27 HIS B N 1
ATOM 1466 C CA . HIS B 1 27 ? 20.547 -14.992 -8.836 1 97.44 27 HIS B CA 1
ATOM 1467 C C . HIS B 1 27 ? 20.203 -13.516 -8.945 1 97.44 27 HIS B C 1
ATOM 1469 O O . HIS B 1 27 ? 19.016 -13.156 -8.961 1 97.44 27 HIS B O 1
ATOM 1475 N N . ALA B 1 28 ? 21.172 -12.695 -9.125 1 97.69 28 ALA B N 1
ATOM 1476 C CA . ALA B 1 28 ? 20.984 -11.258 -9.281 1 97.69 28 ALA B CA 1
ATOM 1477 C C . ALA B 1 28 ? 20.219 -10.938 -10.562 1 97.69 28 ALA B C 1
ATOM 1479 O O . ALA B 1 28 ? 19.344 -10.07 -10.578 1 97.69 28 ALA B O 1
ATOM 1480 N N . ALA B 1 29 ? 20.547 -11.648 -11.609 1 97.81 29 ALA B N 1
ATOM 1481 C CA . ALA B 1 29 ? 19.875 -11.43 -12.891 1 97.81 29 ALA B CA 1
ATOM 1482 C C . ALA B 1 29 ? 18.391 -11.789 -12.805 1 97.81 29 ALA B C 1
ATOM 1484 O O . ALA B 1 29 ? 17.547 -11.102 -13.383 1 97.81 29 ALA B O 1
ATOM 1485 N N . ALA B 1 30 ? 18.078 -12.852 -12.117 1 98.06 30 ALA B N 1
ATOM 1486 C CA . ALA B 1 30 ? 16.688 -13.242 -11.922 1 98.06 30 ALA B CA 1
ATOM 1487 C C . ALA B 1 30 ? 15.922 -12.18 -11.133 1 98.06 30 ALA B C 1
ATOM 1489 O O . ALA B 1 30 ? 14.789 -11.844 -11.477 1 98.06 30 ALA B O 1
ATOM 1490 N N . ALA B 1 31 ? 16.578 -11.664 -10.102 1 98.38 31 ALA B N 1
ATOM 1491 C CA . ALA B 1 31 ? 15.953 -10.609 -9.305 1 98.38 31 ALA B CA 1
ATOM 1492 C C . ALA B 1 31 ? 15.742 -9.344 -10.141 1 98.38 31 ALA B C 1
ATOM 1494 O O . ALA B 1 31 ? 14.68 -8.719 -10.07 1 98.38 31 ALA B O 1
ATOM 1495 N N . GLU B 1 32 ? 16.734 -8.992 -10.922 1 97.88 32 GLU B N 1
ATOM 1496 C CA . GLU B 1 32 ? 16.609 -7.812 -11.781 1 97.88 32 GLU B CA 1
ATOM 1497 C C . GLU B 1 32 ? 15.469 -7.965 -12.773 1 97.88 32 GLU B C 1
ATOM 1499 O O . GLU B 1 32 ? 14.672 -7.043 -12.961 1 97.88 32 GLU B O 1
ATOM 1504 N N . LYS B 1 33 ? 15.398 -9.078 -13.391 1 98.12 33 LYS B N 1
ATOM 1505 C CA . LYS B 1 33 ? 14.328 -9.336 -14.352 1 98.12 33 LYS B CA 1
ATOM 1506 C C . LYS B 1 33 ? 12.961 -9.305 -13.672 1 98.12 33 LYS B C 1
ATOM 1508 O O . LYS B 1 33 ? 12 -8.766 -14.219 1 98.12 33 LYS B O 1
ATOM 1513 N N . PHE B 1 34 ? 12.914 -9.891 -12.492 1 98.44 34 PHE B N 1
ATOM 1514 C CA . PHE B 1 34 ? 11.672 -9.844 -11.734 1 98.44 34 PHE B CA 1
ATOM 1515 C C . PHE B 1 34 ? 11.258 -8.406 -11.461 1 98.44 34 PHE B C 1
ATOM 1517 O O . PHE B 1 34 ? 10.109 -8.023 -11.695 1 98.44 34 PHE B O 1
ATOM 1524 N N . LEU B 1 35 ? 12.164 -7.617 -11.008 1 97.88 35 LEU B N 1
ATOM 1525 C CA . LEU B 1 35 ? 11.891 -6.223 -10.672 1 97.88 35 LEU B CA 1
ATOM 1526 C C . LEU B 1 35 ? 11.445 -5.445 -11.906 1 97.88 35 LEU B C 1
ATOM 1528 O O . LEU B 1 35 ? 10.609 -4.543 -11.812 1 97.88 35 LEU B O 1
ATOM 1532 N N . GLN B 1 36 ? 11.945 -5.824 -13.078 1 96.94 36 GLN B N 1
ATOM 1533 C CA . GLN B 1 36 ? 11.5 -5.227 -14.328 1 96.94 36 GLN B CA 1
ATOM 1534 C C . GLN B 1 36 ? 10.07 -5.652 -14.664 1 96.94 36 GLN B C 1
ATOM 1536 O O . GLN B 1 36 ? 9.242 -4.82 -15.039 1 96.94 36 GLN B O 1
ATOM 1541 N N . VAL B 1 37 ? 9.82 -6.879 -14.43 1 97.31 37 VAL B N 1
ATOM 1542 C CA . VAL B 1 37 ? 8.523 -7.449 -14.781 1 97.31 37 VAL B CA 1
ATOM 1543 C C . VAL B 1 37 ? 7.438 -6.836 -13.898 1 97.31 37 VAL B C 1
ATOM 1545 O O . VAL B 1 37 ? 6.332 -6.555 -14.367 1 97.31 37 VAL B O 1
ATOM 1548 N N . VAL B 1 38 ? 7.758 -6.586 -12.633 1 95.31 38 VAL B N 1
ATOM 1549 C CA . VAL B 1 38 ? 6.746 -6.047 -11.734 1 95.31 38 VAL B CA 1
ATOM 1550 C C . VAL B 1 38 ? 6.77 -4.52 -11.781 1 95.31 38 VAL B C 1
ATOM 1552 O O . VAL B 1 38 ? 6.09 -3.855 -11 1 95.31 38 VAL B O 1
ATOM 1555 N N . ARG B 1 39 ? 7.609 -3.916 -12.703 1 94.5 39 ARG B N 1
ATOM 1556 C CA . ARG B 1 39 ? 7.684 -2.486 -12.984 1 94.5 39 ARG B CA 1
ATOM 1557 C C . ARG B 1 39 ? 8.062 -1.702 -11.734 1 94.5 39 ARG B C 1
ATOM 1559 O O . ARG B 1 39 ? 7.449 -0.68 -11.422 1 94.5 39 ARG B O 1
ATOM 1566 N N . ALA B 1 40 ? 9.102 -2.219 -11.07 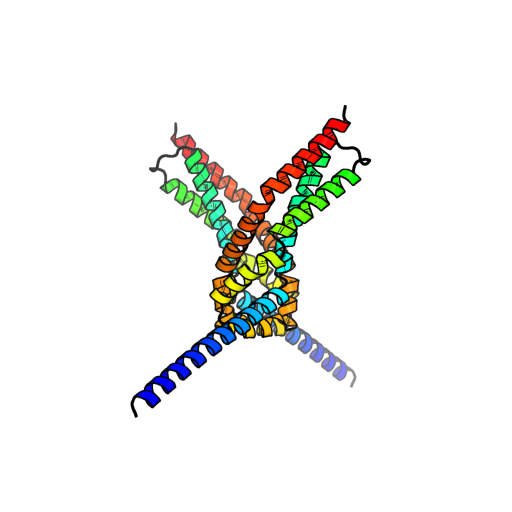1 93.69 40 ALA B N 1
ATOM 1567 C CA . ALA B 1 40 ? 9.594 -1.577 -9.859 1 93.69 40 ALA B CA 1
ATOM 1568 C C . ALA B 1 40 ? 10.062 -0.151 -10.141 1 93.69 40 ALA B C 1
ATOM 1570 O O . ALA B 1 40 ? 10.109 0.684 -9.234 1 93.69 40 ALA B O 1
ATOM 1571 N N . ASP B 1 41 ? 10.414 0.143 -11.352 1 91 41 ASP B N 1
ATOM 1572 C CA . ASP B 1 41 ? 10.852 1.475 -11.75 1 91 41 ASP B CA 1
ATOM 1573 C C . ASP B 1 41 ? 9.758 2.512 -11.516 1 91 41 ASP B C 1
ATOM 1575 O O . ASP B 1 41 ? 10.047 3.697 -11.344 1 91 41 ASP B O 1
ATOM 1579 N N . LYS B 1 42 ? 8.508 2.102 -11.406 1 90.06 42 LYS B N 1
ATOM 1580 C CA . LYS B 1 42 ? 7.391 3.018 -11.211 1 90.06 42 LYS B CA 1
ATOM 1581 C C . LYS B 1 42 ? 7.289 3.461 -9.758 1 90.06 42 LYS B C 1
ATOM 1583 O O . LYS B 1 42 ? 6.582 4.422 -9.445 1 90.06 42 LYS B O 1
ATOM 1588 N N . LEU B 1 43 ? 8.008 2.812 -8.922 1 84.62 43 LEU B N 1
ATOM 1589 C CA . LEU B 1 43 ? 7.98 3.133 -7.496 1 84.62 43 LEU B CA 1
ATOM 1590 C C . LEU B 1 43 ? 8.492 4.547 -7.246 1 84.62 43 LEU B C 1
ATOM 1592 O O . LEU B 1 43 ? 8.156 5.164 -6.23 1 84.62 43 LEU B O 1
ATOM 1596 N N . THR B 1 44 ? 9.242 5.09 -8.148 1 89 44 THR B N 1
ATOM 1597 C CA . THR B 1 44 ? 9.828 6.402 -7.918 1 89 44 THR B CA 1
ATOM 1598 C C . THR B 1 44 ? 8.938 7.508 -8.484 1 89 44 THR B C 1
ATOM 1600 O O . THR B 1 44 ? 9.117 8.68 -8.156 1 89 44 THR B O 1
ATOM 1603 N N . VAL B 1 45 ? 7.973 7.176 -9.305 1 90.31 45 VAL B N 1
ATOM 1604 C CA . VAL B 1 45 ? 7.145 8.125 -10.039 1 90.31 45 VAL B CA 1
ATOM 1605 C C . VAL B 1 45 ? 6.449 9.07 -9.062 1 90.31 45 VAL B C 1
ATOM 1607 O O . VAL B 1 45 ? 6.477 10.289 -9.25 1 90.31 45 VAL B O 1
ATOM 1610 N N . PRO B 1 46 ? 5.945 8.57 -7.977 1 89.69 46 PRO B N 1
ATOM 1611 C CA . PRO B 1 46 ? 5.258 9.469 -7.051 1 89.69 46 PRO B CA 1
ATOM 1612 C C . PRO B 1 46 ? 6.191 10.5 -6.418 1 89.69 46 PRO B C 1
ATOM 1614 O O . PRO B 1 46 ? 5.766 11.609 -6.09 1 89.69 46 PRO B O 1
ATOM 1617 N N . VAL B 1 47 ? 7.406 10.148 -6.27 1 89.62 47 VAL B N 1
ATOM 1618 C CA . VAL B 1 47 ? 8.367 11.078 -5.695 1 89.62 47 VAL B CA 1
ATOM 1619 C C . VAL B 1 47 ? 8.555 12.273 -6.629 1 89.62 47 VAL B C 1
ATOM 1621 O O . VAL B 1 47 ? 8.508 13.422 -6.191 1 89.62 47 VAL B O 1
ATOM 1624 N N . TYR B 1 48 ? 8.75 11.953 -7.875 1 93.88 48 TYR B N 1
ATOM 1625 C CA . TYR B 1 48 ? 8.891 13.008 -8.867 1 93.88 48 TYR B CA 1
ATOM 1626 C C . TYR B 1 48 ? 7.656 13.891 -8.906 1 93.88 48 TYR B C 1
ATOM 1628 O O . TYR B 1 48 ? 7.766 15.125 -8.898 1 93.88 48 TYR B O 1
ATOM 1636 N N . ALA B 1 49 ? 6.539 13.312 -8.906 1 94.88 49 ALA B N 1
ATOM 1637 C CA . ALA B 1 49 ? 5.273 14.039 -8.938 1 94.88 49 ALA B CA 1
ATOM 1638 C C . ALA B 1 49 ? 5.133 14.938 -7.711 1 94.88 49 ALA B C 1
ATOM 1640 O O . ALA B 1 49 ? 4.68 16.078 -7.824 1 94.88 49 ALA B O 1
ATOM 1641 N N . GLN B 1 50 ? 5.527 14.461 -6.617 1 93.12 50 GLN B N 1
ATOM 1642 C CA . GLN B 1 50 ? 5.434 15.219 -5.375 1 93.12 50 GLN B CA 1
ATOM 1643 C C . GLN B 1 50 ? 6.324 16.453 -5.418 1 93.12 50 GLN B C 1
ATOM 1645 O O . GLN B 1 50 ? 5.91 17.547 -5.008 1 93.12 50 GLN B O 1
ATOM 1650 N N . VAL B 1 51 ? 7.461 16.297 -5.906 1 95 51 VAL B N 1
ATOM 1651 C CA . VAL B 1 51 ? 8.391 17.406 -5.98 1 95 51 VAL B CA 1
ATOM 1652 C C . VAL B 1 51 ? 7.891 18.438 -6.988 1 95 51 VAL B C 1
ATOM 1654 O O . VAL B 1 51 ? 7.918 19.641 -6.723 1 95 51 VAL B O 1
ATOM 1657 N N . GLN B 1 52 ? 7.395 17.984 -8.078 1 96.62 52 GLN B N 1
ATOM 1658 C CA . GLN B 1 52 ? 6.816 18.891 -9.062 1 96.62 52 GLN B CA 1
ATOM 1659 C C . GLN B 1 52 ? 5.656 19.688 -8.469 1 96.62 52 GLN B C 1
ATOM 1661 O O . GLN B 1 52 ? 5.523 20.891 -8.719 1 96.62 52 GLN B O 1
ATOM 1666 N N . GLN B 1 53 ? 4.918 19.047 -7.715 1 96.75 53 GLN B N 1
ATOM 1667 C CA . GLN B 1 53 ? 3.783 19.688 -7.062 1 96.75 53 GLN B CA 1
ATOM 1668 C C . GLN B 1 53 ? 4.25 20.734 -6.059 1 96.75 53 GLN B C 1
ATOM 1670 O O . GLN B 1 53 ? 3.627 21.797 -5.914 1 96.75 53 GLN B O 1
ATOM 1675 N N . MET B 1 54 ? 5.238 20.438 -5.449 1 95.12 54 MET B N 1
ATOM 1676 C CA . MET B 1 54 ? 5.801 21.391 -4.488 1 95.12 54 MET B CA 1
ATOM 1677 C C . MET B 1 54 ? 6.215 22.688 -5.18 1 95.12 54 MET B C 1
ATOM 1679 O O . MET B 1 54 ? 5.926 23.781 -4.684 1 95.12 54 MET B O 1
ATOM 1683 N N . PHE B 1 55 ? 6.836 22.562 -6.273 1 96.81 55 PHE B N 1
ATOM 1684 C CA . PHE B 1 55 ? 7.238 23.734 -7.035 1 96.81 55 PHE B CA 1
ATOM 1685 C C . PHE B 1 55 ? 6.02 24.5 -7.539 1 96.81 55 PHE B C 1
ATOM 1687 O O . PHE B 1 55 ? 5.98 25.734 -7.477 1 96.81 55 PHE B O 1
ATOM 1694 N N . ALA B 1 56 ? 5.102 23.797 -8.023 1 96.06 56 ALA B N 1
ATOM 1695 C CA . ALA B 1 56 ? 3.873 24.406 -8.508 1 96.06 56 ALA B CA 1
ATOM 1696 C C . ALA B 1 56 ? 3.158 25.156 -7.387 1 96.06 56 ALA B C 1
ATOM 1698 O O . ALA B 1 56 ? 2.645 26.266 -7.598 1 96.06 56 ALA B O 1
ATOM 1699 N N . GLN B 1 57 ? 3.119 24.547 -6.262 1 95.19 57 GLN B N 1
ATOM 1700 C CA . GLN B 1 57 ? 2.477 25.172 -5.109 1 95.19 57 GLN B CA 1
ATOM 1701 C C . GLN B 1 57 ? 3.188 26.453 -4.711 1 95.19 57 GLN B C 1
ATOM 1703 O O . GLN B 1 57 ? 2.539 27.469 -4.445 1 95.19 57 GLN B O 1
ATOM 1708 N N . ARG B 1 58 ? 4.438 26.438 -4.723 1 92.94 58 ARG B N 1
ATOM 1709 C CA . ARG B 1 58 ? 5.211 27.625 -4.379 1 92.94 58 ARG B CA 1
ATOM 1710 C C . ARG B 1 58 ? 5.031 28.719 -5.426 1 92.94 58 ARG B C 1
ATOM 1712 O O . ARG B 1 58 ? 4.961 29.906 -5.09 1 92.94 58 ARG B O 1
ATOM 1719 N N . PHE B 1 59 ? 4.965 28.312 -6.586 1 94.06 59 PHE B N 1
ATOM 1720 C CA . PHE B 1 59 ? 4.715 29.25 -7.684 1 94.06 59 PHE B CA 1
ATOM 1721 C C . PHE B 1 59 ? 3.363 29.922 -7.52 1 94.06 59 PHE B C 1
ATOM 1723 O O . PHE B 1 59 ? 3.256 31.141 -7.672 1 94.06 59 PHE B O 1
ATOM 1730 N N . ALA B 1 60 ? 2.439 29.172 -7.195 1 92.56 60 ALA B N 1
ATOM 1731 C CA . ALA B 1 60 ? 1.091 29.688 -6.984 1 92.56 60 ALA B CA 1
ATOM 1732 C C . ALA B 1 60 ? 1.039 30.594 -5.758 1 92.56 60 ALA B C 1
ATOM 1734 O O . ALA B 1 60 ? 0.39 31.641 -5.781 1 92.56 60 ALA B O 1
ATOM 1735 N N . GLU B 1 61 ? 1.689 30.188 -4.766 1 91.56 61 GLU B N 1
ATOM 1736 C CA . GLU B 1 61 ? 1.714 30.969 -3.529 1 91.56 61 GLU B CA 1
ATOM 1737 C C . GLU B 1 61 ? 2.365 32.312 -3.746 1 91.56 61 GLU B C 1
ATOM 1739 O O . GLU B 1 61 ? 2.006 33.312 -3.084 1 91.56 61 GLU B O 1
ATOM 1744 N N . ALA B 1 62 ? 3.303 32.406 -4.66 1 89.38 62 ALA B N 1
ATOM 1745 C CA . ALA B 1 62 ? 3.988 33.656 -4.996 1 89.38 62 ALA B CA 1
ATOM 1746 C C . ALA B 1 62 ? 3.143 34.5 -5.926 1 89.38 62 ALA B C 1
ATOM 1748 O O . ALA B 1 62 ? 3.539 35.625 -6.289 1 89.38 62 ALA B O 1
ATOM 1749 N N . LYS B 1 63 ? 1.977 34 -6.285 1 87.88 63 LYS B N 1
ATOM 1750 C CA . LYS B 1 63 ? 1.091 34.688 -7.223 1 87.88 63 LYS B CA 1
ATOM 1751 C C . LYS B 1 63 ? 1.836 35.062 -8.5 1 87.88 63 LYS B C 1
ATOM 1753 O O . LYS B 1 63 ? 1.688 36.188 -8.992 1 87.88 63 LYS B O 1
ATOM 1758 N N . ALA B 1 64 ? 2.73 34.219 -9 1 87.19 64 ALA B N 1
ATOM 1759 C CA . ALA B 1 64 ? 3.52 34.469 -10.203 1 87.19 64 ALA B CA 1
ATOM 1760 C C . ALA B 1 64 ? 2.629 34.531 -11.438 1 87.19 64 ALA B C 1
ATOM 1762 O O . ALA B 1 64 ? 1.681 33.75 -11.562 1 87.19 64 ALA 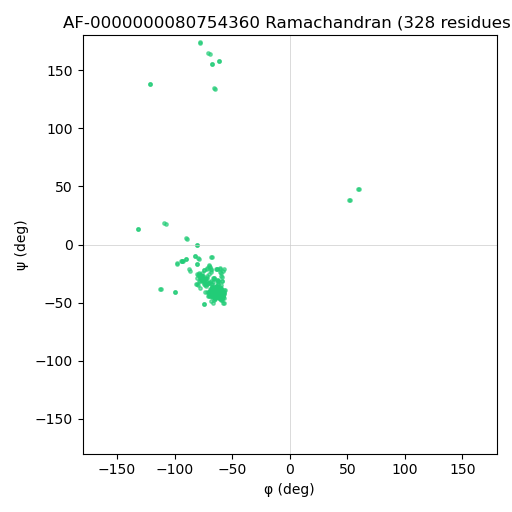B O 1
ATOM 1763 N N . PRO B 1 65 ? 2.912 35.531 -12.219 1 88.25 65 PRO B N 1
ATOM 1764 C CA . PRO B 1 65 ? 2.105 35.625 -13.438 1 88.25 65 PRO B CA 1
ATOM 1765 C C . PRO B 1 65 ? 2.381 34.469 -14.406 1 88.25 65 PRO B C 1
ATOM 1767 O O . PRO B 1 65 ? 3.436 33.844 -14.32 1 88.25 65 PRO B O 1
ATOM 1770 N N . GLN B 1 66 ? 1.438 34.125 -15.281 1 88.31 66 GLN B N 1
ATOM 1771 C CA . GLN B 1 66 ? 1.525 33.031 -16.266 1 88.31 66 GLN B CA 1
ATOM 1772 C C . GLN B 1 66 ? 2.713 33.219 -17.188 1 88.31 66 GLN B C 1
ATOM 1774 O O . GLN B 1 66 ? 3.27 32.25 -17.719 1 88.31 66 GLN B O 1
ATOM 1779 N N . SER B 1 67 ? 3.123 34.531 -17.25 1 90.12 67 SER B N 1
ATOM 1780 C CA . SER B 1 67 ? 4.254 34.844 -18.125 1 90.12 67 SER B CA 1
ATOM 1781 C C . SER B 1 67 ? 5.547 34.219 -17.594 1 90.12 67 SER B C 1
ATOM 1783 O O . SER B 1 67 ? 6.531 34.125 -18.328 1 90.12 67 SER B O 1
ATOM 1785 N N . LYS B 1 68 ? 5.496 33.719 -16.375 1 91.75 68 LYS B N 1
ATOM 1786 C CA . LYS B 1 68 ? 6.695 33.125 -15.773 1 91.75 68 LYS B CA 1
ATOM 1787 C C . LYS B 1 68 ? 6.598 31.609 -15.695 1 91.75 68 LYS B C 1
ATOM 1789 O O . LYS B 1 68 ? 7.367 30.969 -14.977 1 91.75 68 LYS B O 1
ATOM 1794 N N . GLN B 1 69 ? 5.742 31.078 -16.422 1 93.5 69 GLN B N 1
ATOM 1795 C CA . GLN B 1 69 ? 5.551 29.625 -16.453 1 93.5 69 GLN B CA 1
ATOM 1796 C C . GLN B 1 69 ? 6.82 28.906 -16.891 1 93.5 69 GLN B C 1
ATOM 1798 O O . GLN B 1 69 ? 7.121 27.812 -16.422 1 93.5 69 GLN B O 1
ATOM 1803 N N . SER B 1 70 ? 7.473 29.594 -17.781 1 95.38 70 SER B N 1
ATOM 1804 C CA . SER B 1 70 ? 8.711 28.984 -18.266 1 95.38 70 SER B CA 1
ATOM 1805 C C . SER B 1 70 ? 9.75 28.906 -17.156 1 95.38 70 SER B C 1
ATOM 1807 O O . SER B 1 70 ? 10.578 27.984 -17.141 1 95.38 70 SER B O 1
ATOM 1809 N N . LEU B 1 71 ? 9.703 29.797 -16.219 1 95.31 71 LEU B N 1
ATOM 1810 C CA . LEU B 1 71 ? 10.602 29.75 -15.07 1 95.31 71 LEU B CA 1
ATOM 1811 C C . LEU B 1 71 ? 10.297 28.547 -14.18 1 95.31 71 LEU B C 1
ATOM 1813 O O . LEU B 1 71 ? 11.211 27.828 -13.773 1 95.31 71 LEU B O 1
ATOM 1817 N N . LEU B 1 72 ? 9.039 28.297 -13.938 1 96.31 72 LEU B N 1
ATOM 1818 C CA . LEU B 1 72 ? 8.617 27.141 -13.172 1 96.31 72 LEU B CA 1
ATOM 1819 C C . LEU B 1 72 ? 9.117 25.844 -13.82 1 96.31 72 LEU B C 1
ATOM 1821 O O . LEU B 1 72 ? 9.711 25 -13.156 1 96.31 72 LEU B O 1
ATOM 1825 N N . GLU B 1 73 ? 8.953 25.766 -15.117 1 97.12 73 GLU B N 1
ATOM 1826 C CA . GLU B 1 73 ? 9.32 24.562 -15.852 1 97.12 73 GLU B CA 1
ATOM 1827 C C . GLU B 1 73 ? 10.828 24.328 -15.805 1 97.12 73 GLU B C 1
ATOM 1829 O O . GLU B 1 73 ? 11.281 23.188 -15.719 1 97.12 73 GLU B O 1
ATOM 1834 N N . ARG B 1 74 ? 11.539 25.406 -15.852 1 97.25 74 ARG B N 1
ATOM 1835 C CA . ARG B 1 74 ? 12.992 25.297 -15.797 1 97.25 74 ARG B CA 1
ATOM 1836 C C . ARG B 1 74 ? 13.453 24.766 -14.445 1 97.25 74 ARG B C 1
ATOM 1838 O O . ARG B 1 74 ? 14.312 23.875 -14.383 1 97.25 74 ARG B O 1
ATOM 1845 N N . TYR B 1 75 ? 12.867 25.25 -13.453 1 97.5 75 TYR B N 1
ATOM 1846 C CA . TYR B 1 75 ? 13.273 24.797 -12.117 1 97.5 75 TYR B CA 1
ATOM 1847 C C . TYR B 1 75 ? 12.781 23.391 -11.836 1 97.5 75 TYR B C 1
ATOM 1849 O O . TYR B 1 75 ? 13.469 22.609 -11.18 1 97.5 75 TYR B O 1
ATOM 1857 N N . GLN B 1 76 ? 11.617 23.062 -12.375 1 97.62 76 GLN B N 1
ATOM 1858 C CA . GLN B 1 76 ? 11.133 21.688 -12.258 1 97.62 76 GLN B CA 1
ATOM 1859 C C . GLN B 1 76 ? 12.062 20.719 -12.984 1 97.62 76 GLN B C 1
ATOM 1861 O O . GLN B 1 76 ? 12.328 19.609 -12.492 1 97.62 76 GLN B O 1
ATOM 1866 N N . ALA B 1 77 ? 12.578 21.125 -14.094 1 98 77 ALA B N 1
ATOM 1867 C CA . ALA B 1 77 ? 13.508 20.297 -14.852 1 98 77 ALA B CA 1
ATOM 1868 C C . ALA B 1 77 ? 14.82 20.109 -14.102 1 98 77 ALA B C 1
ATOM 1870 O O . ALA B 1 77 ? 15.367 19 -14.07 1 98 77 ALA B O 1
ATOM 1871 N N . ARG B 1 78 ? 15.242 21.141 -13.508 1 97.75 78 ARG B N 1
ATOM 1872 C CA . ARG B 1 78 ? 16.453 21.047 -12.711 1 97.75 78 ARG B CA 1
ATOM 1873 C C . ARG B 1 78 ? 16.25 20.156 -11.492 1 97.75 78 ARG B C 1
ATOM 1875 O O . ARG B 1 78 ? 17.141 19.375 -11.117 1 97.75 78 ARG B O 1
ATOM 1882 N N . ALA B 1 79 ? 15.094 20.297 -10.914 1 97.44 79 ALA B N 1
ATOM 1883 C CA . ALA B 1 79 ? 14.766 19.438 -9.781 1 97.44 79 ALA B CA 1
ATOM 1884 C C . ALA B 1 79 ? 14.727 17.969 -10.211 1 97.44 79 ALA B C 1
ATOM 1886 O O . ALA B 1 79 ? 15.203 17.094 -9.484 1 97.44 79 ALA B O 1
ATOM 1887 N N . ASN B 1 80 ? 14.164 17.703 -11.352 1 97.06 80 ASN B N 1
ATOM 1888 C CA . ASN B 1 80 ? 14.133 16.344 -11.875 1 97.06 80 ASN B CA 1
ATOM 1889 C C . ASN B 1 80 ? 15.539 15.781 -12.047 1 97.06 80 ASN B C 1
ATOM 1891 O O . ASN B 1 80 ? 15.789 14.609 -11.75 1 97.06 80 ASN B O 1
ATOM 1895 N N . THR B 1 81 ? 16.422 16.578 -12.508 1 96.81 81 THR B N 1
ATOM 1896 C CA . THR B 1 81 ? 17.812 16.172 -12.695 1 96.81 81 THR B CA 1
ATOM 1897 C C . THR B 1 81 ? 18.453 15.836 -11.352 1 96.81 81 THR B C 1
ATOM 1899 O O . THR B 1 81 ? 19.188 14.852 -11.242 1 96.81 81 THR B O 1
ATOM 1902 N N . ALA B 1 82 ? 18.156 16.656 -10.406 1 95.69 82 ALA B N 1
ATOM 1903 C CA . ALA B 1 82 ? 18.656 16.375 -9.07 1 95.69 82 ALA B CA 1
ATOM 1904 C C . ALA B 1 82 ? 18.094 15.062 -8.523 1 95.69 82 ALA B C 1
ATOM 1906 O O . ALA B 1 82 ? 18.828 14.273 -7.914 1 95.69 82 ALA B O 1
ATOM 1907 N N . LEU B 1 83 ? 16.828 14.836 -8.734 1 95.88 83 LEU B N 1
ATOM 1908 C CA . LEU B 1 83 ? 16.188 13.609 -8.281 1 95.88 83 LEU B CA 1
ATOM 1909 C C . LEU B 1 83 ? 16.766 12.398 -9 1 95.88 83 LEU B C 1
ATOM 1911 O O . LEU B 1 83 ? 16.953 11.344 -8.391 1 95.88 83 LEU B O 1
ATOM 1915 N N . ASP B 1 84 ? 17.062 12.531 -10.258 1 95.38 84 ASP B N 1
ATOM 1916 C CA . ASP B 1 84 ? 17.625 11.438 -11.039 1 95.38 84 ASP B CA 1
ATOM 1917 C C . ASP B 1 84 ? 18.922 10.93 -10.406 1 95.38 84 ASP B C 1
ATOM 1919 O O . ASP B 1 84 ? 19.172 9.727 -10.383 1 95.38 84 ASP B O 1
ATOM 1923 N N . LYS B 1 85 ? 19.688 11.82 -9.922 1 94 85 LYS B N 1
ATOM 1924 C CA . LYS B 1 85 ? 20.984 11.477 -9.352 1 94 85 LYS B CA 1
ATOM 1925 C C . LYS B 1 85 ? 20.828 10.711 -8.039 1 94 85 LYS B C 1
ATOM 1927 O O . LYS B 1 85 ? 21.75 10.023 -7.598 1 94 85 LYS B O 1
ATOM 1932 N N . ALA B 1 86 ? 19.656 10.836 -7.539 1 93.25 86 ALA B N 1
ATOM 1933 C CA . ALA B 1 86 ? 19.5 10.266 -6.203 1 93.25 86 ALA B CA 1
ATOM 1934 C C . ALA B 1 86 ? 18.562 9.055 -6.227 1 93.25 86 ALA B C 1
ATOM 1936 O O . ALA B 1 86 ? 18.812 8.055 -5.551 1 93.25 86 ALA B O 1
ATOM 1937 N N . VAL B 1 87 ? 17.516 9.156 -7.031 1 93.19 87 VAL B N 1
ATOM 1938 C CA . VAL B 1 87 ? 16.469 8.164 -6.805 1 93.19 87 VAL B CA 1
ATOM 1939 C C . VAL B 1 87 ? 16.062 7.531 -8.133 1 93.19 87 VAL B C 1
ATOM 1941 O O . VAL B 1 87 ? 15.055 6.824 -8.203 1 93.19 87 VAL B O 1
ATOM 1944 N N . SER B 1 88 ? 16.812 7.727 -9.156 1 92.62 88 SER B N 1
ATOM 1945 C CA . SER B 1 88 ? 16.469 7.02 -10.391 1 92.62 88 SER B CA 1
ATOM 1946 C C . SER B 1 88 ? 16.531 5.508 -10.195 1 92.62 88 SER B C 1
ATOM 1948 O O . SER B 1 88 ? 17.188 5.02 -9.273 1 92.62 88 SER B O 1
ATOM 1950 N N . TRP B 1 89 ? 15.82 4.828 -11.062 1 91.44 89 TRP B N 1
ATOM 1951 C CA . TRP B 1 89 ? 15.828 3.371 -10.969 1 91.44 89 TRP B CA 1
ATOM 1952 C C . TRP B 1 89 ? 17.25 2.826 -11.078 1 91.44 89 TRP B C 1
ATOM 1954 O O . TRP B 1 89 ? 17.625 1.898 -10.359 1 91.44 89 TRP B O 1
ATOM 1964 N N . ASP B 1 90 ? 17.969 3.408 -11.961 1 92.19 90 ASP B N 1
ATOM 1965 C CA . ASP B 1 90 ? 19.328 2.939 -12.141 1 92.19 90 ASP B CA 1
ATOM 1966 C C . ASP B 1 90 ? 20.125 3.053 -10.844 1 92.19 90 ASP B C 1
ATOM 1968 O O . ASP B 1 90 ? 21 2.221 -10.562 1 92.19 90 ASP B O 1
ATOM 1972 N N . ARG B 1 91 ? 19.828 4.02 -10.039 1 93.25 91 ARG B N 1
ATOM 1973 C CA . ARG B 1 91 ? 20.516 4.23 -8.781 1 93.25 91 ARG B CA 1
ATOM 1974 C C . ARG B 1 91 ? 20 3.293 -7.695 1 93.25 91 ARG B C 1
ATOM 1976 O O . ARG B 1 91 ? 20.766 2.809 -6.863 1 93.25 91 ARG B O 1
ATOM 1983 N N . LEU B 1 92 ? 18.703 3.008 -7.742 1 95 92 LEU B N 1
ATOM 1984 C CA . LEU B 1 92 ? 18.078 2.225 -6.684 1 95 92 LEU B CA 1
ATOM 1985 C C . LEU B 1 92 ? 18.203 0.731 -6.965 1 95 92 LEU B C 1
ATOM 1987 O O . LEU B 1 92 ? 18.109 -0.088 -6.047 1 95 92 LEU B O 1
ATOM 1991 N N . LYS B 1 93 ? 18.391 0.347 -8.195 1 95.75 93 LYS B N 1
ATOM 1992 C CA . LYS B 1 93 ? 18.281 -1.029 -8.664 1 95.75 93 LYS B CA 1
ATOM 1993 C C . LYS B 1 93 ? 19.234 -1.948 -7.914 1 95.75 93 LYS B C 1
ATOM 1995 O O . LYS B 1 93 ? 18.844 -3.014 -7.438 1 95.75 93 LYS B O 1
ATOM 2000 N N . PRO B 1 94 ? 20.5 -1.582 -7.684 1 95.69 94 PRO B N 1
ATOM 2001 C CA . PRO B 1 94 ? 21.406 -2.512 -7 1 95.69 94 PRO B CA 1
ATOM 2002 C C . PRO B 1 94 ? 20.938 -2.848 -5.586 1 95.69 94 PRO B C 1
ATOM 2004 O O . PRO B 1 94 ? 21.016 -4.008 -5.164 1 95.69 94 PRO B O 1
ATOM 2007 N N . ASP B 1 95 ? 20.422 -1.867 -4.895 1 96.12 95 ASP B N 1
ATOM 2008 C CA . ASP B 1 95 ? 19.953 -2.105 -3.533 1 96.12 95 ASP B CA 1
ATOM 2009 C C . ASP B 1 95 ? 18.672 -2.939 -3.535 1 96.12 95 ASP B C 1
ATOM 2011 O O . ASP B 1 95 ? 18.484 -3.805 -2.676 1 96.12 95 ASP B O 1
ATOM 2015 N N . MET B 1 96 ? 17.844 -2.762 -4.496 1 96.69 96 MET B N 1
ATOM 2016 C CA . MET B 1 96 ? 16.609 -3.545 -4.609 1 96.69 96 MET B CA 1
ATOM 2017 C C . MET B 1 96 ? 16.922 -4.996 -4.961 1 96.69 96 MET B C 1
ATOM 2019 O O . MET B 1 96 ? 16.297 -5.914 -4.426 1 96.69 96 MET B O 1
ATOM 2023 N N . VAL B 1 97 ? 17.844 -5.141 -5.848 1 98 97 VAL B N 1
ATOM 2024 C CA . VAL B 1 97 ? 18.281 -6.488 -6.215 1 98 97 VAL B CA 1
ATOM 2025 C C . VAL B 1 97 ? 18.812 -7.219 -4.984 1 98 97 VAL B C 1
ATOM 2027 O O . VAL B 1 97 ? 18.453 -8.375 -4.742 1 98 97 VAL B O 1
ATOM 2030 N N . ARG B 1 98 ? 19.578 -6.527 -4.203 1 97.56 98 ARG B N 1
ATOM 2031 C CA . ARG B 1 98 ? 20.109 -7.125 -2.984 1 97.56 98 ARG B CA 1
ATOM 2032 C C . ARG B 1 98 ? 19 -7.492 -2.012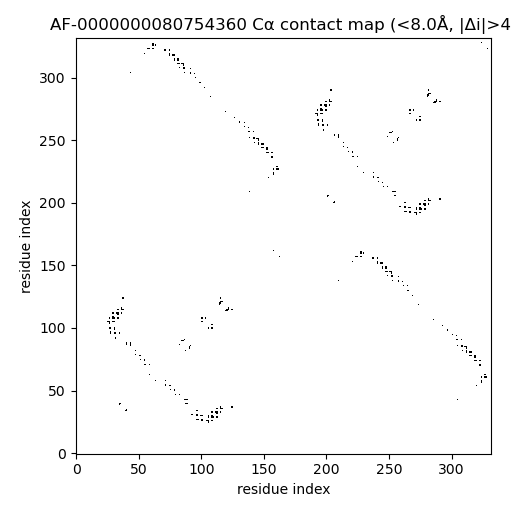 1 97.56 98 ARG B C 1
ATOM 2034 O O . ARG B 1 98 ? 19.016 -8.562 -1.4 1 97.56 98 ARG B O 1
ATOM 2041 N N . LEU B 1 99 ? 18.062 -6.637 -1.868 1 97.88 99 LEU B N 1
ATOM 2042 C CA . LEU B 1 99 ? 16.922 -6.891 -0.988 1 97.88 99 LEU B CA 1
ATOM 2043 C C . LEU B 1 99 ? 16.172 -8.148 -1.417 1 97.88 99 LEU B C 1
ATOM 2045 O O . LEU B 1 99 ? 15.906 -9.023 -0.594 1 97.88 99 LEU B O 1
ATOM 2049 N N . TYR B 1 100 ? 15.922 -8.344 -2.691 1 98.25 100 TYR B N 1
ATOM 2050 C CA . TYR B 1 100 ? 15.125 -9.461 -3.182 1 98.25 100 TYR B CA 1
ATOM 2051 C C . TYR B 1 100 ? 15.938 -10.75 -3.205 1 98.25 100 TYR B C 1
ATOM 2053 O O . TYR B 1 100 ? 15.398 -11.836 -2.982 1 98.25 100 TYR B O 1
ATOM 2061 N N . THR B 1 101 ? 17.266 -10.602 -3.441 1 98.25 101 THR B N 1
ATOM 2062 C CA . THR B 1 101 ? 18.094 -11.797 -3.41 1 98.25 101 THR B CA 1
ATOM 2063 C C . THR B 1 101 ? 18.312 -12.273 -1.976 1 98.25 101 THR B C 1
ATOM 2065 O O . THR B 1 101 ? 18.594 -13.453 -1.738 1 98.25 101 THR B O 1
ATOM 2068 N N . SER B 1 102 ? 18.156 -11.359 -1.002 1 97.88 102 SER B N 1
ATOM 2069 C CA . SER B 1 102 ? 18.266 -11.734 0.404 1 97.88 102 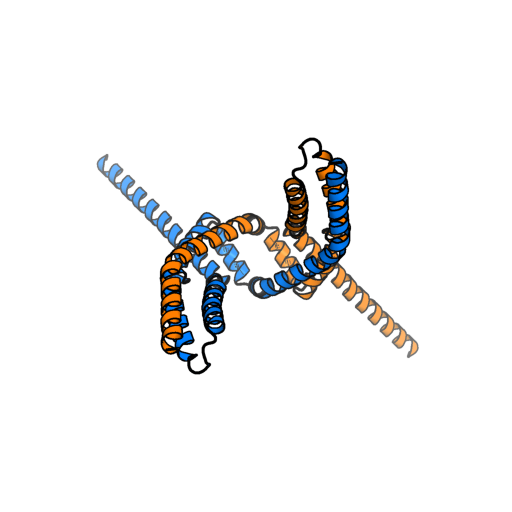SER B CA 1
ATOM 2070 C C . SER B 1 102 ? 16.969 -12.367 0.905 1 97.88 102 SER B C 1
ATOM 2072 O O . SER B 1 102 ? 16.969 -13.055 1.925 1 97.88 102 SER B O 1
ATOM 2074 N N . THR B 1 103 ? 15.922 -12.18 0.194 1 98.5 103 THR B N 1
ATOM 2075 C CA . THR B 1 103 ? 14.609 -12.648 0.627 1 98.5 103 THR B CA 1
ATOM 2076 C C . THR B 1 103 ? 14.25 -13.961 -0.066 1 98.5 103 THR B C 1
ATOM 2078 O O . THR B 1 103 ? 13.711 -14.875 0.562 1 98.5 103 THR B O 1
ATOM 2081 N N . PHE B 1 104 ? 14.562 -14.031 -1.332 1 98.62 104 PHE B N 1
ATOM 2082 C CA . PHE B 1 104 ? 14.219 -15.188 -2.15 1 98.62 104 PHE B CA 1
ATOM 2083 C C . PHE B 1 104 ? 15.469 -15.812 -2.748 1 98.62 104 PHE B C 1
ATOM 2085 O O . PHE B 1 104 ? 16.359 -15.109 -3.221 1 98.62 104 PHE B O 1
ATOM 2092 N N . ASN B 1 105 ? 15.523 -17.109 -2.752 1 98.06 105 ASN B N 1
ATOM 2093 C CA . ASN B 1 105 ? 16.625 -17.75 -3.447 1 98.06 105 ASN B CA 1
ATOM 2094 C C . ASN B 1 105 ? 16.406 -17.766 -4.957 1 98.06 105 ASN B C 1
ATOM 2096 O O . ASN B 1 105 ? 15.375 -17.312 -5.441 1 98.06 105 ASN B O 1
ATOM 2100 N N . GLU B 1 106 ? 17.406 -18.219 -5.684 1 97.81 106 GLU B N 1
ATOM 2101 C CA . GLU B 1 106 ? 17.375 -18.125 -7.141 1 97.81 106 GLU B CA 1
ATOM 2102 C C . GLU B 1 106 ? 16.188 -18.906 -7.711 1 97.81 106 GLU B C 1
ATOM 2104 O O . GLU B 1 106 ? 15.5 -18.438 -8.617 1 97.81 106 GLU B O 1
ATOM 2109 N N . SER B 1 107 ? 15.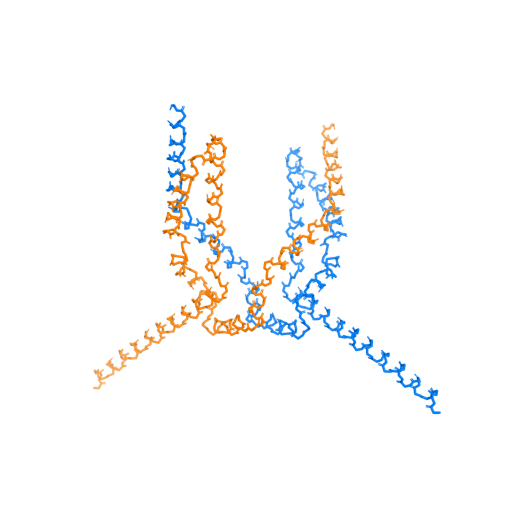969 -20.156 -7.234 1 97.94 107 SER B N 1
ATOM 2110 C CA . SER B 1 107 ? 14.852 -20.969 -7.703 1 97.94 107 SER B CA 1
ATOM 2111 C C . SER B 1 107 ? 13.516 -20.266 -7.477 1 97.94 107 SER B C 1
ATOM 2113 O O . SER B 1 107 ? 12.648 -20.266 -8.352 1 97.94 107 SER B O 1
ATOM 2115 N N . GLU B 1 108 ? 13.406 -19.625 -6.297 1 98.44 108 GLU B N 1
ATOM 2116 C CA . GLU B 1 108 ? 12.195 -18.875 -5.969 1 98.44 108 GLU B CA 1
ATOM 2117 C C . GLU B 1 108 ? 12.023 -17.672 -6.891 1 98.44 108 GLU B C 1
ATOM 2119 O O . GLU B 1 108 ? 10.922 -17.406 -7.371 1 98.44 108 GLU B O 1
ATOM 2124 N N . MET B 1 109 ? 13.109 -16.984 -7.168 1 98.56 109 MET B N 1
ATOM 2125 C CA . MET B 1 109 ? 13.039 -15.828 -8.07 1 98.56 109 MET B CA 1
ATOM 2126 C C . MET B 1 109 ? 12.594 -16.266 -9.461 1 98.56 109 MET B C 1
ATOM 2128 O O . MET B 1 109 ? 11.758 -15.594 -10.078 1 98.56 109 MET B O 1
ATOM 2132 N N . LYS B 1 110 ? 13.102 -17.359 -9.961 1 98.25 110 LYS B N 1
ATOM 2133 C CA . LYS B 1 110 ? 12.75 -17.844 -11.297 1 98.25 110 LYS B CA 1
ATOM 2134 C C . LYS B 1 110 ? 11.297 -18.297 -11.352 1 98.25 110 LYS B C 1
ATOM 2136 O O . LYS B 1 110 ? 10.609 -18.078 -12.352 1 98.25 110 LYS B O 1
ATOM 2141 N N . GLU B 1 111 ? 10.828 -18.891 -10.273 1 98.06 111 GLU B N 1
ATOM 2142 C CA . GLU B 1 111 ? 9.43 -19.297 -10.203 1 98.06 111 GLU B CA 1
ATOM 2143 C C . GLU B 1 111 ? 8.516 -18.078 -10.148 1 98.06 111 GLU B C 1
ATOM 2145 O O . GLU B 1 111 ? 7.445 -18.062 -10.766 1 98.06 111 GLU B O 1
ATOM 2150 N N . LEU B 1 112 ? 8.906 -17.047 -9.445 1 98.38 112 LEU B N 1
ATOM 2151 C CA . LEU B 1 112 ? 8.148 -15.789 -9.438 1 98.38 112 LEU B CA 1
ATOM 2152 C C . LEU B 1 112 ? 8.102 -15.18 -10.836 1 98.38 112 LEU B C 1
ATOM 2154 O O . LEU B 1 112 ? 7.062 -14.664 -11.258 1 98.38 112 LEU B O 1
ATOM 2158 N N . LEU B 1 113 ? 9.188 -15.289 -11.555 1 98.31 113 LEU B N 1
ATOM 2159 C CA . LEU B 1 113 ? 9.219 -14.781 -12.922 1 98.31 113 LEU B CA 1
ATOM 2160 C C . LEU B 1 113 ? 8.234 -15.547 -13.805 1 98.31 113 LEU B C 1
ATOM 2162 O O . LEU B 1 113 ? 7.539 -14.945 -14.625 1 98.31 113 LEU B O 1
ATOM 2166 N N . VAL B 1 114 ? 8.141 -16.828 -13.609 1 97.38 114 VAL B N 1
ATOM 2167 C CA . VAL B 1 114 ? 7.211 -17.641 -14.391 1 97.38 114 VAL B CA 1
ATOM 2168 C C . VAL B 1 114 ? 5.781 -17.172 -14.133 1 97.38 114 VAL B C 1
ATOM 2170 O O . VAL B 1 114 ? 5.008 -16.984 -15.078 1 97.38 114 VAL B O 1
ATOM 2173 N N . PHE B 1 115 ? 5.5 -16.938 -12.938 1 97.31 115 PHE B N 1
ATOM 2174 C CA . PHE B 1 115 ? 4.148 -16.484 -12.609 1 97.31 115 PHE B CA 1
ATOM 2175 C C . PHE B 1 115 ? 3.881 -15.102 -13.188 1 97.31 115 PHE B C 1
ATOM 2177 O O . PHE B 1 115 ? 2.9 -14.898 -13.906 1 97.31 115 PHE B O 1
ATOM 2184 N N . TYR B 1 116 ? 4.777 -14.125 -12.969 1 97.25 116 TYR B N 1
ATOM 2185 C CA . TYR B 1 116 ? 4.461 -12.734 -13.25 1 97.25 116 TYR B CA 1
ATOM 2186 C C . TYR B 1 116 ? 4.656 -12.422 -14.727 1 97.25 116 TYR B C 1
ATOM 2188 O O . TYR B 1 116 ? 4.191 -11.391 -15.219 1 97.25 116 TYR B O 1
ATOM 2196 N N . GLN B 1 117 ? 5.238 -13.328 -15.445 1 97.62 117 GLN B N 1
ATOM 2197 C CA . GLN B 1 117 ? 5.328 -13.172 -16.891 1 97.62 117 GLN B CA 1
ATOM 2198 C C . GLN B 1 117 ? 4.117 -13.789 -17.594 1 97.62 117 GLN B C 1
ATOM 2200 O O . GLN B 1 117 ? 3.891 -13.555 -18.781 1 97.62 117 GLN B O 1
ATOM 2205 N N . SER B 1 118 ? 3.35 -14.578 -16.828 1 97.56 118 SER B N 1
ATOM 2206 C CA . SER B 1 118 ? 2.125 -15.148 -17.391 1 97.56 118 SER B CA 1
ATOM 2207 C C . SER B 1 118 ? 1.062 -14.078 -17.594 1 97.56 118 SER B C 1
ATOM 2209 O O . SER B 1 118 ? 1.165 -12.977 -17.047 1 97.56 118 SER B O 1
ATOM 2211 N N . SER B 1 119 ? 0.005 -14.445 -18.422 1 98.06 119 SER B N 1
ATOM 2212 C CA . SER B 1 119 ? -1.115 -13.547 -18.656 1 98.06 119 SER B CA 1
ATOM 2213 C C . SER B 1 119 ? -1.835 -13.203 -17.359 1 98.06 119 SER B C 1
ATOM 2215 O O . SER B 1 119 ? -2.195 -12.047 -17.125 1 98.06 119 SER B O 1
ATOM 2217 N N . LEU B 1 120 ? -1.968 -14.18 -16.484 1 98.12 120 LEU B N 1
ATOM 2218 C CA . LEU B 1 120 ? -2.65 -13.961 -15.219 1 98.12 120 LEU B CA 1
ATOM 2219 C C . LEU B 1 120 ? -1.814 -13.078 -14.297 1 98.12 120 LEU B C 1
ATOM 2221 O O . LEU B 1 120 ? -2.34 -12.156 -13.664 1 98.12 120 LEU B O 1
ATOM 2225 N N . GLY B 1 121 ? -0.484 -13.383 -14.227 1 97.75 121 GLY B N 1
ATOM 2226 C CA . GLY B 1 121 ? 0.382 -12.555 -13.398 1 97.75 121 GLY B CA 1
ATOM 2227 C C . GLY B 1 121 ? 0.403 -11.094 -13.828 1 97.75 121 GLY B C 1
ATOM 2228 O O . GLY B 1 121 ? 0.361 -10.195 -12.992 1 97.75 121 GLY B O 1
ATOM 2229 N N . GLN B 1 122 ? 0.409 -10.883 -15.094 1 97.88 122 GLN B N 1
ATOM 2230 C CA . GLN B 1 122 ? 0.369 -9.516 -15.617 1 97.88 122 GLN B CA 1
ATOM 2231 C C . GLN B 1 122 ? -0.971 -8.852 -15.32 1 97.88 122 GLN B C 1
ATOM 2233 O O . GLN B 1 122 ? -1.02 -7.668 -14.984 1 97.88 122 GLN B O 1
ATOM 2238 N N . LYS B 1 123 ? -2.057 -9.57 -15.438 1 98.38 123 LYS B N 1
ATOM 2239 C CA . LYS B 1 123 ? -3.367 -9.031 -15.086 1 98.38 123 LYS B CA 1
ATOM 2240 C C . LYS B 1 123 ? -3.426 -8.641 -13.617 1 98.38 123 LYS B C 1
ATOM 2242 O O . LYS B 1 123 ? -4.008 -7.613 -13.258 1 98.38 123 LYS B O 1
ATOM 2247 N N . VAL B 1 124 ? -2.838 -9.492 -12.75 1 97.69 124 VAL B N 1
ATOM 2248 C CA . VAL B 1 124 ? -2.771 -9.172 -11.328 1 97.69 124 VAL B CA 1
ATOM 2249 C C . VAL B 1 124 ? -2.051 -7.84 -11.133 1 97.69 124 VAL B C 1
ATOM 2251 O O . VAL B 1 124 ? -2.57 -6.938 -10.469 1 97.69 124 VAL B O 1
ATOM 2254 N N . LEU B 1 125 ? -0.873 -7.688 -11.75 1 96.69 125 LEU B N 1
ATOM 2255 C CA . LEU B 1 125 ? -0.071 -6.477 -11.617 1 96.69 125 LEU B CA 1
ATOM 2256 C C . LEU B 1 125 ? -0.846 -5.258 -12.102 1 96.69 125 LEU B C 1
ATOM 2258 O O . LEU B 1 125 ? -0.824 -4.207 -11.453 1 96.69 125 LEU B O 1
ATOM 2262 N N . GLN B 1 126 ? -1.606 -5.402 -13.156 1 96.56 126 GLN B N 1
ATOM 2263 C CA . GLN B 1 126 ? -2.312 -4.285 -13.781 1 96.56 126 GLN B CA 1
ATOM 2264 C C . GLN B 1 126 ? -3.572 -3.928 -13 1 96.56 126 GLN B C 1
ATOM 2266 O O . GLN B 1 126 ? -4.012 -2.777 -13.016 1 96.56 126 GLN B O 1
ATOM 2271 N N . SER B 1 127 ? -4.113 -4.879 -12.266 1 97.81 127 SER B N 1
ATOM 2272 C CA . SER B 1 127 ? -5.383 -4.668 -11.586 1 97.81 127 SER B CA 1
ATOM 2273 C C . SER B 1 127 ? -5.168 -4.195 -10.148 1 97.81 127 SER B C 1
ATOM 2275 O O . SER B 1 127 ? -6.098 -3.693 -9.508 1 97.81 127 SER B O 1
ATOM 2277 N N . MET B 1 128 ? -4.016 -4.312 -9.672 1 94.81 128 MET B N 1
ATOM 2278 C CA . MET B 1 128 ? -3.734 -4.09 -8.258 1 94.81 128 MET B CA 1
ATOM 2279 C C . MET B 1 128 ? -4.094 -2.668 -7.844 1 94.81 128 MET B C 1
ATOM 2281 O O . MET B 1 128 ? -4.75 -2.459 -6.824 1 94.81 128 MET B O 1
ATOM 2285 N N . PRO B 1 129 ? -3.697 -1.657 -8.648 1 93.75 129 PRO B N 1
ATOM 2286 C CA . PRO B 1 129 ? -4.047 -0.302 -8.211 1 93.75 129 PRO B CA 1
ATOM 2287 C C . PRO B 1 129 ? -5.555 -0.083 -8.117 1 93.75 129 PRO B C 1
ATOM 2289 O O . PRO B 1 129 ? -6.039 0.495 -7.145 1 93.75 129 PRO B O 1
ATOM 2292 N N . ALA B 1 130 ? -6.289 -0.589 -9.047 1 97.12 130 ALA B N 1
ATOM 2293 C CA . ALA B 1 130 ? -7.742 -0.431 -9.016 1 97.12 130 ALA B CA 1
ATOM 2294 C C . ALA B 1 130 ? -8.359 -1.247 -7.887 1 97.12 130 ALA B C 1
ATOM 2296 O O . ALA B 1 130 ? -9.273 -0.777 -7.195 1 97.12 130 ALA B O 1
ATOM 2297 N N . LEU B 1 131 ? -7.887 -2.475 -7.641 1 96.94 131 LEU B N 1
ATOM 2298 C CA . LEU B 1 131 ? -8.375 -3.32 -6.559 1 96.94 131 LEU B CA 1
ATOM 2299 C C . LEU B 1 131 ? -8.117 -2.672 -5.203 1 96.94 131 LEU B C 1
ATOM 2301 O O . LEU B 1 131 ? -8.992 -2.672 -4.332 1 96.94 131 LEU B O 1
ATOM 2305 N N . THR B 1 132 ? -6.961 -2.123 -5.082 1 93.75 132 THR B N 1
ATOM 2306 C CA . THR B 1 132 ? -6.594 -1.447 -3.844 1 93.75 132 THR B CA 1
ATOM 2307 C C . THR B 1 132 ? -7.473 -0.221 -3.615 1 93.75 132 THR B C 1
ATOM 2309 O O . THR B 1 132 ? -8.031 -0.044 -2.531 1 93.75 132 THR B O 1
ATOM 2312 N N . ALA B 1 133 ? -7.668 0.559 -4.59 1 95.62 133 ALA B N 1
ATOM 2313 C CA . ALA B 1 133 ? -8.469 1.774 -4.484 1 95.62 133 ALA B CA 1
ATOM 2314 C C . ALA B 1 133 ? -9.93 1.444 -4.176 1 95.62 133 ALA B C 1
ATOM 2316 O O . ALA B 1 133 ? -10.531 2.047 -3.285 1 95.62 133 ALA B O 1
ATOM 2317 N N . GLN B 1 134 ? -10.43 0.518 -4.871 1 96.5 134 GLN B N 1
ATOM 2318 C CA . GLN B 1 134 ? -11.828 0.147 -4.684 1 96.5 134 GLN B CA 1
ATOM 2319 C C . GLN B 1 134 ? -12.055 -0.495 -3.318 1 96.5 134 GLN B C 1
ATOM 2321 O O . GLN B 1 134 ? -13.055 -0.227 -2.656 1 96.5 134 GLN B O 1
ATOM 2326 N N . SER B 1 135 ? -11.141 -1.333 -2.895 1 94.69 135 SER B N 1
ATOM 2327 C CA . SER B 1 135 ? -11.242 -1.943 -1.573 1 94.69 135 SER B CA 1
ATOM 2328 C C . SER B 1 135 ? -11.164 -0.893 -0.471 1 94.69 135 SER B C 1
ATOM 2330 O O . SER B 1 135 ? -11.914 -0.95 0.503 1 94.69 135 SER B O 1
ATOM 2332 N N . ALA B 1 136 ? -10.289 0.035 -0.639 1 91.88 136 ALA B N 1
ATOM 2333 C CA . ALA B 1 136 ? -10.172 1.129 0.321 1 91.88 136 ALA B CA 1
ATOM 2334 C C . ALA B 1 136 ? -11.461 1.948 0.383 1 91.88 136 ALA B C 1
ATOM 2336 O O . ALA B 1 136 ? -11.93 2.293 1.469 1 91.88 136 ALA B O 1
ATOM 2337 N N . GLN B 1 137 ? -11.984 2.188 -0.718 1 94.62 137 GLN B N 1
ATOM 2338 C CA . GLN B 1 137 ? -13.227 2.951 -0.782 1 94.62 137 GLN B CA 1
ATOM 2339 C C . GLN B 1 137 ? -14.375 2.197 -0.113 1 94.62 137 GLN B C 1
ATOM 2341 O O . GLN B 1 137 ? -15.188 2.795 0.595 1 94.62 137 GLN B O 1
ATOM 2346 N N . MET B 1 138 ? -14.375 0.952 -0.333 1 93.69 138 MET B N 1
ATOM 2347 C CA . MET B 1 138 ? -15.406 0.119 0.281 1 93.69 138 MET B CA 1
ATOM 2348 C C . MET B 1 138 ? -15.258 0.102 1.798 1 93.69 138 MET B C 1
ATOM 2350 O O . MET B 1 138 ? -16.25 0.221 2.523 1 93.69 138 MET B O 1
ATOM 2354 N N . THR B 1 139 ? -14.102 -0.01 2.254 1 91.75 139 THR B N 1
ATOM 2355 C CA . THR B 1 139 ? -13.828 -0.015 3.688 1 91.75 139 THR B CA 1
ATOM 2356 C C . THR B 1 139 ? -14.148 1.347 4.301 1 91.75 139 THR B C 1
ATOM 2358 O O . THR B 1 139 ? -14.766 1.427 5.367 1 91.75 139 THR B O 1
ATOM 2361 N N . GLN B 1 140 ? -13.805 2.377 3.641 1 92.25 140 GLN B N 1
ATOM 2362 C CA . GLN B 1 140 ? -14.078 3.73 4.109 1 92.25 140 GLN B CA 1
ATOM 2363 C C . GLN B 1 140 ? -15.578 3.988 4.211 1 92.25 140 GLN B C 1
ATOM 2365 O O . GLN B 1 140 ? -16.047 4.559 5.199 1 92.25 140 GLN B O 1
ATOM 2370 N N . ALA B 1 141 ? -16.219 3.535 3.203 1 94.25 141 ALA B N 1
ATOM 2371 C CA . ALA B 1 141 ? -17.672 3.703 3.213 1 94.25 141 ALA B CA 1
ATOM 2372 C C . ALA B 1 141 ? -18.312 2.939 4.371 1 94.25 141 ALA B C 1
ATOM 2374 O O . ALA B 1 141 ? -19.234 3.438 5.023 1 94.25 141 ALA B O 1
ATOM 2375 N N . ALA B 1 142 ? -17.828 1.789 4.602 1 93 142 ALA B N 1
ATOM 2376 C CA . ALA B 1 142 ? -18.328 0.987 5.723 1 93 142 ALA B CA 1
ATOM 2377 C C . ALA B 1 142 ? -17.984 1.646 7.059 1 93 142 ALA B C 1
ATOM 2379 O O . ALA B 1 142 ? -18.812 1.684 7.965 1 93 142 ALA B O 1
ATOM 2380 N N . LEU B 1 143 ? -16.828 2.188 7.152 1 92.56 143 LEU B N 1
ATOM 2381 C CA . LEU B 1 143 ? -16.375 2.844 8.375 1 92.56 143 LEU B CA 1
ATOM 2382 C C . LEU B 1 143 ? -17.25 4.055 8.695 1 92.56 143 LEU B C 1
ATOM 2384 O O . LEU B 1 143 ? -17.531 4.328 9.867 1 92.56 143 LEU B O 1
ATOM 2388 N N . GLU B 1 144 ? -17.672 4.738 7.684 1 94.69 144 GLU B N 1
ATOM 2389 C CA . GLU B 1 144 ? -18.484 5.934 7.859 1 94.69 144 GLU B CA 1
ATOM 2390 C C . GLU B 1 144 ? -19.766 5.617 8.609 1 94.69 144 GLU B C 1
ATOM 2392 O O . GLU B 1 144 ? -20.312 6.465 9.32 1 94.69 144 GLU B O 1
ATOM 2397 N N . LYS B 1 145 ? -20.188 4.434 8.477 1 94.56 145 LYS B N 1
ATOM 2398 C CA . LYS B 1 145 ? -21.422 4.016 9.148 1 94.56 145 LYS B CA 1
ATOM 2399 C C . LYS B 1 145 ? -21.219 3.891 10.656 1 94.56 145 LYS B C 1
ATOM 2401 O O . LYS B 1 145 ? -22.172 3.961 11.422 1 94.56 145 LYS B O 1
ATOM 2406 N N . ALA B 1 146 ? -20 3.756 11.055 1 95.69 146 ALA B N 1
ATOM 2407 C CA . ALA B 1 146 ? -19.688 3.568 12.469 1 95.69 146 ALA B CA 1
ATOM 2408 C C . ALA B 1 146 ? -19.281 4.887 13.125 1 95.69 146 ALA B C 1
ATOM 2410 O O . ALA B 1 146 ? -19.266 5 14.352 1 95.69 146 ALA B O 1
ATOM 2411 N N . VAL B 1 147 ? -18.938 5.859 12.375 1 95.25 147 VAL B N 1
ATOM 2412 C CA . VAL B 1 147 ? -18.312 7.098 12.836 1 95.25 147 VAL B CA 1
ATOM 2413 C C . VAL B 1 147 ? -19.234 7.793 13.844 1 95.25 147 VAL B C 1
ATOM 2415 O O . VAL B 1 147 ? -18.797 8.18 14.93 1 95.25 147 VAL B O 1
ATOM 2418 N N . PRO B 1 148 ? -20.547 7.926 13.586 1 96.69 148 PRO B N 1
ATOM 2419 C CA . PRO B 1 148 ? -21.422 8.602 14.562 1 96.69 148 PRO B CA 1
ATOM 2420 C C . PRO B 1 148 ? -21.438 7.898 15.914 1 96.69 148 PRO B C 1
ATOM 2422 O O . PRO B 1 148 ? -21.406 8.562 16.953 1 96.69 148 PRO B O 1
ATOM 2425 N N . GLU B 1 149 ? -21.484 6.613 15.844 1 97.31 149 GLU B N 1
ATOM 2426 C CA . GLU B 1 149 ? -21.5 5.875 17.109 1 97.31 149 GLU B CA 1
ATOM 2427 C C . GLU B 1 149 ? -20.172 5.996 17.828 1 97.31 149 GLU B C 1
ATOM 2429 O O . GLU B 1 149 ? -20.141 6.152 19.062 1 97.31 149 GLU B O 1
ATOM 2434 N N . VAL B 1 150 ? -19.062 5.973 17.203 1 96.88 150 VAL B N 1
ATOM 2435 C CA . VAL B 1 150 ? -17.734 6.121 17.781 1 96.88 150 VAL B CA 1
ATOM 2436 C C . VAL B 1 150 ? -17.609 7.508 18.422 1 96.88 150 VAL B C 1
ATOM 2438 O O . VAL B 1 150 ? -17.109 7.641 19.547 1 96.88 150 VAL B O 1
ATOM 2441 N N . ASN B 1 151 ? -18.109 8.484 17.75 1 96.12 151 ASN B N 1
ATOM 2442 C CA . ASN B 1 151 ? -18.062 9.844 18.281 1 96.12 151 ASN B CA 1
ATOM 2443 C C . ASN B 1 151 ? -18.922 9.984 19.531 1 96.12 151 ASN B C 1
ATOM 2445 O O . ASN B 1 151 ? -18.531 10.648 20.484 1 96.12 151 ASN B O 1
ATOM 2449 N N . ARG B 1 152 ? -20 9.367 19.453 1 97.19 152 ARG B N 1
ATOM 2450 C CA . ARG B 1 152 ? -20.875 9.391 20.625 1 97.19 152 ARG B CA 1
ATOM 2451 C C . ARG B 1 152 ? -20.188 8.75 21.828 1 97.19 152 ARG B C 1
ATOM 2453 O O . ARG B 1 152 ? -20.234 9.289 22.938 1 97.19 152 ARG B O 1
ATOM 2460 N N . LEU B 1 153 ? -19.516 7.684 21.562 1 97.56 153 LEU B N 1
ATOM 2461 C CA . LEU B 1 153 ? -18.828 6.984 22.641 1 97.56 153 LEU B CA 1
ATOM 2462 C C . LEU B 1 153 ? -17.672 7.82 23.172 1 97.56 153 LEU B C 1
ATOM 2464 O O . LEU B 1 153 ? -17.406 7.828 24.375 1 97.56 153 LEU B O 1
ATOM 2468 N N . LEU B 1 154 ? -17.016 8.57 22.344 1 95.5 154 LEU B N 1
ATOM 2469 C CA . LEU B 1 154 ? -15.945 9.469 22.75 1 95.5 154 LEU B CA 1
ATOM 2470 C C . LEU B 1 154 ? -16.484 10.57 23.656 1 95.5 154 LEU B C 1
ATOM 2472 O O . LEU B 1 154 ? -15.883 10.875 24.688 1 95.5 154 LEU B O 1
ATOM 2476 N N . ASP B 1 155 ? -17.578 11.062 23.266 1 95.06 155 ASP B N 1
ATOM 2477 C CA . ASP B 1 155 ? -18.203 12.117 24.047 1 95.06 155 ASP B CA 1
ATOM 2478 C C . ASP B 1 155 ? -18.641 11.609 25.406 1 95.06 155 ASP B C 1
ATOM 2480 O O . ASP B 1 155 ? -18.453 12.289 26.422 1 95.06 155 ASP B O 1
ATOM 2484 N N . GLU B 1 156 ? -19.188 10.484 25.406 1 96 156 GLU B N 1
ATOM 2485 C CA . GLU B 1 156 ? -19.609 9.883 26.672 1 96 156 GLU B CA 1
ATOM 2486 C C . GLU B 1 156 ? -18.422 9.633 27.594 1 96 156 GLU B C 1
ATOM 2488 O O . GLU B 1 156 ? -18.516 9.875 28.797 1 96 156 GLU B O 1
ATOM 2493 N N . MET B 1 157 ? -17.391 9.172 27.031 1 95.56 157 MET B N 1
ATOM 2494 C CA . MET B 1 157 ? -16.188 8.945 27.844 1 95.56 157 MET B CA 1
ATOM 2495 C C . MET B 1 157 ? -15.688 10.25 28.438 1 95.56 157 MET B C 1
ATOM 2497 O O . MET B 1 157 ? -15.336 10.305 29.609 1 95.56 157 MET B O 1
ATOM 2501 N N . GLN B 1 158 ? -15.727 11.234 27.641 1 92 158 GLN B N 1
ATOM 2502 C CA . GLN B 1 158 ? -15.258 12.539 28.094 1 92 158 GLN B CA 1
ATOM 2503 C C . GLN B 1 158 ? -16.125 13.07 29.219 1 92 158 GLN B C 1
ATOM 2505 O O . GLN B 1 158 ? -15.625 13.633 30.203 1 92 158 GLN B O 1
ATOM 2510 N N . LYS B 1 159 ? -17.344 12.883 29.109 1 93 159 LYS B N 1
ATOM 2511 C CA . LYS B 1 159 ? -18.266 13.336 30.141 1 93 159 LYS B CA 1
ATOM 2512 C C . LYS B 1 159 ? -18.031 12.586 31.453 1 93 159 LYS B C 1
ATOM 2514 O O . LYS B 1 159 ? -18.062 13.195 32.531 1 93 159 LYS B O 1
ATOM 2519 N N . GLU B 1 160 ? -17.781 11.367 31.281 1 92.19 160 GLU B N 1
ATOM 2520 C CA . GLU B 1 160 ? -17.547 10.562 32.469 1 92.19 160 GLU B CA 1
ATOM 2521 C C . GLU B 1 160 ? -16.188 10.891 33.094 1 92.19 160 GLU B C 1
ATOM 2523 O O . GLU B 1 160 ? -16.031 10.82 34.344 1 92.19 160 GLU B O 1
ATOM 2528 N N . LEU B 1 161 ? -15.289 11.25 32.219 1 89 161 LEU B N 1
ATOM 2529 C CA . LEU B 1 161 ? -13.977 11.656 32.719 1 89 161 LEU B CA 1
ATOM 2530 C C . LEU B 1 161 ? -14.047 13.047 33.344 1 89 161 LEU B C 1
ATOM 2532 O O . LEU B 1 161 ? -13.391 13.312 34.344 1 89 161 LEU B O 1
ATOM 2536 N N . GLY B 1 162 ? -14.609 14.023 32.594 1 78.19 162 GLY B N 1
ATOM 2537 C CA . GLY B 1 162 ? -14.766 15.375 33.125 1 78.19 162 GLY B CA 1
ATOM 2538 C C . GLY B 1 162 ? -15.703 15.445 34.312 1 78.19 162 GLY B C 1
ATOM 2539 O O . GLY B 1 162 ? -15.562 16.328 35.156 1 78.19 162 GLY B O 1
ATOM 2540 N N . GLY B 1 163 ? -16.719 14.75 34.219 1 62.38 163 GLY B N 1
ATOM 2541 C CA . GLY B 1 163 ? -17.594 14.766 35.375 1 62.38 163 GLY B CA 1
ATOM 2542 C C . GLY B 1 163 ? -16.938 14.203 36.625 1 62.38 163 GLY B C 1
ATOM 2543 O O . GLY B 1 163 ? -17.453 14.375 37.75 1 62.38 163 GLY B O 1
ATOM 2544 N N . THR B 1 164 ? -16.141 13.234 36.469 1 49.66 164 THR B N 1
ATOM 2545 C CA . THR B 1 164 ? -15.469 12.82 37.719 1 49.66 164 THR B CA 1
ATOM 2546 C C . THR B 1 164 ? -14.5 13.906 38.188 1 49.66 164 THR B C 1
ATOM 2548 O O . THR B 1 164 ? -13.93 13.805 39.25 1 49.66 164 THR B O 1
ATOM 2551 N N . LYS B 1 165 ? -14.039 14.719 37.5 1 45.84 165 LYS B N 1
ATOM 2552 C CA . LYS B 1 165 ? -13.25 15.844 38 1 45.84 165 LYS B CA 1
ATOM 2553 C C . LYS B 1 165 ? -14.094 16.766 38.875 1 45.84 165 LYS B C 1
ATOM 2555 O O . LYS B 1 165 ? -13.555 17.625 39.594 1 45.84 165 LYS B O 1
ATOM 2560 N N . LYS B 1 166 ? -15.406 16.859 38.875 1 40.66 166 LYS B N 1
ATOM 2561 C CA . LYS B 1 166 ? -16.062 17.594 39.969 1 40.66 166 LYS B CA 1
ATOM 2562 C C . LYS B 1 166 ? -16.047 16.781 41.25 1 40.66 166 LYS B C 1
ATOM 2564 O O . LYS B 1 166 ? -16.188 15.555 41.219 1 40.66 166 LYS B O 1
#

Foldseek 3Di:
DVVVVVVVVVVVVVVVVVVVVVQVVLLLVLLLVLCVLLPVQCVCVVVLVVVLVVLVVVCVVVVPDPVCVVVSVVVSVVVVVVCCVPPGCVNCSVVSSVVVCVVDPSVRSVVSCVQCVDPVNVVCSVCVVVVVVVVVVVVVVVVVVCVVVVVVVVVVVVCVVVVVVD/DVVVVVVVVVVVVVVVVVVVVVQVVLLLVLLLVLCVLLPVQCVCVVVLVVVLVVLVVVCVVVVPDPVCVVVSVVVSVVVVVVCCVPPGCVNCSVVSSVVVCVVDPSVRSVVSCVQCVDPVNVVCSVCVVVVVVVVVVVVVVVVVVCVVVVVVVVVVVVCVVVVVVD

Sequence (332 aa):
MSRFRVLCAASLLLCASGQALADAASHAAAAEKFLQVVRADKLTVPVYAQVQQMFAQRFAEAKAPQSKQSLLERYQARANTALDKAVSWDRLKPDMVRLYTSTFNESEMKELLVFYQSSLGQKVLQSMPALTAQSAQMTQAALEKAVPEVNRLLDEMQKELGGTKKMSRFRVLCAASLLLCASGQALADAASHAAAAEKFLQVVRADKLTVPVYAQVQQMFAQRFAEAKAPQSKQSLLERYQARANTALDKAVSWDRLKPDMVRLYTSTFNESEMKELLVFYQSSLGQKVLQSMPALTAQSAQMTQAALEKAVPEVNRLLDEMQKELGGTKK

InterPro domains:
  IPR018637 Domain of unknown function DUF2059 [PF09832] (90-149)

Solvent-accessible surface area (backbone atoms only — not comparable to full-atom values): 17760 Å² total; per-residue (Å²): 118,68,70,63,54,54,55,55,55,56,54,53,55,57,56,54,55,53,54,54,50,51,49,47,51,53,29,44,49,35,31,47,51,38,41,56,68,73,44,53,65,57,70,44,49,60,57,55,53,51,53,48,46,51,52,52,49,52,43,55,72,65,64,59,59,77,89,46,48,66,56,54,52,51,52,46,51,52,40,50,55,46,40,46,75,32,49,26,49,83,64,44,44,64,60,51,30,50,54,46,52,73,74,36,53,52,71,53,33,49,51,50,38,56,45,45,69,31,74,65,34,42,49,50,66,69,41,43,65,59,53,52,51,53,51,50,50,51,49,50,58,29,44,57,71,26,45,66,59,44,50,50,50,52,50,50,50,46,47,58,54,55,55,62,69,103,120,66,69,64,54,55,56,57,55,55,54,54,55,57,55,54,55,51,53,54,50,51,48,48,51,54,29,45,49,34,32,46,50,36,41,57,69,71,45,52,66,57,72,44,50,60,57,55,53,50,52,47,47,50,52,51,49,52,42,56,73,66,65,59,58,78,89,47,48,66,57,54,52,51,51,45,51,52,42,49,53,44,40,47,76,32,50,26,51,83,64,44,42,66,60,52,29,49,54,46,50,72,73,35,53,51,72,53,33,49,52,50,39,57,45,45,71,32,75,66,34,42,48,48,66,70,41,44,66,58,53,52,52,52,50,50,50,52,50,51,57,28,44,59,71,26,46,66,59,45,50,51,51,52,51,51,50,48,49,58,55,57,55,60,70,104

pLDDT: mean 89.18, std 13.97, range [39.94, 98.62]

Secondary structure (DSSP, 8-state):
-HHHHHHHHHHHHHHHHHHHHHHHHHHHHHHHHHHHHTTGGGGGHHHHHHHHHHHHHHHHHTT--GGGHHHHHHHHHHHHHHHHHHH-HHHHHHHHHHHHHHHS-HHHHHHHHHHHHSHHHHHHHHHHHHHHHHHHHHHHHHHHTTHHHHHHHHHHHHHHHHTT--/-HHHHHHHHHHHHHHHHHHHHHHHHHHHHHHHHHHHHTTGGGGGHHHHHHHHHHHHHHHHHTT--GGGHHHHHHHHHHHHHHHHHHH-HHHHHHHHHHHHHHHS-HHHHHHHHHHHHSHHHHHHHHHHHHHHHHHHHHHHHHHHTTHHHHHHHHHHHHHHHHHS--

Nearest PDB structures (foldseek):
  3oao-assembly1_A  TM=9.674E-01  e=1.691E-12  Pseudomonas aeruginosa
  3oao-assembly1_A  TM=9.667E-01  e=1.691E-12  Pseudomonas aeruginosa

Radius of gyration: 29.57 Å; Cα contacts (8 Å, |Δi|>4): 203; chains: 2; bounding box: 101×83×73 Å

Organism: Azotobacter vinelandii (strain DJ / ATCC BAA-1303) (NCBI:txid322710)